Protein AF-A0A1A8KCK5-F1 (afdb_monomer)

Secondary structure (DSSP, 8-state):
-PPPPGGGGT--HHHHHHHHHTT--S--HHHHHHHHHHHTT--EEEE--TTSSHHHHHHHHHHHHHHHHHHH-------EEEE-SSHHHHHHHHHHHHHHTTTTTTT--EEE--SSS-HHHHHHHHHT--SEEEE-HHHHHHHHHTTS---TTT--EEEESSHHHHHHTTTHHHHHHHHTTS-SS-EEEEEES---HHHHHHHHHH-SS-EEEE----SSPPTTT---------TTHHHHHHHHHHHTTSS-SSEEEEES-HHHHHHHHHHHHHTT---EEE-SSS-HHHHHHHHHHHHHTS-SEEEEE----STTSSS----------

pLDDT: mean 85.7, std 15.83, range [27.5, 98.19]

Solvent-accessible surface area (backbone atoms only — not comparable to full-atom values): 18930 Å² total; per-residue (Å²): 129,86,80,67,43,67,84,77,63,75,63,53,70,43,45,53,51,25,39,52,75,72,65,54,87,62,58,41,76,53,27,50,61,40,28,57,48,40,68,74,62,47,16,38,36,37,33,43,57,87,91,50,47,66,67,58,26,53,44,52,39,53,52,50,51,52,58,58,49,54,77,78,45,87,77,78,43,33,30,31,41,37,34,26,68,40,42,69,55,20,52,52,52,48,52,52,49,50,50,46,25,62,65,40,49,93,81,50,37,78,42,66,54,29,57,93,66,55,71,78,75,50,36,66,62,42,71,68,29,32,32,30,41,26,16,23,46,64,49,49,37,51,33,43,77,69,66,52,43,78,34,50,89,52,33,47,36,40,36,34,42,48,43,52,54,30,53,70,64,62,39,57,67,36,45,60,59,41,55,77,48,46,42,96,67,62,38,29,36,41,32,17,68,63,85,49,75,64,44,51,52,48,44,70,74,63,41,71,86,48,50,73,44,76,57,81,62,69,95,57,74,56,73,91,77,47,89,85,86,84,81,91,74,58,84,79,49,48,63,58,50,53,50,47,38,50,74,72,56,75,54,75,72,83,40,80,44,81,34,97,41,70,72,55,36,55,50,51,37,56,55,36,46,77,73,73,42,68,56,44,77,48,56,84,87,51,55,53,70,58,50,55,48,52,52,50,36,39,74,72,61,78,26,47,32,40,32,33,39,77,77,78,69,85,80,80,81,83,85,88,84,89,81,93,75,86,89,86,132

Structure (mmCIF, N/CA/C/O backbone):
data_AF-A0A1A8KCK5-F1
#
_entry.id   AF-A0A1A8KCK5-F1
#
loop_
_atom_site.group_PDB
_atom_site.id
_atom_site.type_symbol
_atom_site.label_atom_id
_atom_site.label_alt_id
_atom_site.label_comp_id
_atom_site.label_asym_id
_atom_site.label_entity_id
_atom_site.label_seq_id
_atom_site.pdbx_PDB_ins_code
_atom_site.Cartn_x
_atom_site.Cartn_y
_atom_site.Cartn_z
_atom_site.occupancy
_atom_site.B_iso_or_equiv
_atom_site.auth_seq_id
_atom_site.auth_comp_id
_atom_site.auth_asym_id
_atom_site.auth_atom_id
_atom_site.pdbx_PDB_model_num
ATOM 1 N N . ALA A 1 1 ? -18.296 16.329 -18.697 1.00 50.62 1 ALA A N 1
ATOM 2 C CA . ALA A 1 1 ? -17.064 15.807 -19.312 1.00 50.62 1 ALA A CA 1
ATOM 3 C C . ALA A 1 1 ? -17.243 14.306 -19.427 1.00 50.62 1 ALA A C 1
ATOM 5 O O . ALA A 1 1 ? -17.677 13.715 -18.443 1.00 50.62 1 ALA A O 1
ATOM 6 N N . GLU A 1 2 ? -17.042 13.737 -20.612 1.00 61.03 2 GLU A N 1
ATOM 7 C CA . GLU A 1 2 ? -17.111 12.285 -20.807 1.00 61.03 2 GLU A CA 1
ATOM 8 C C . GLU A 1 2 ? -16.055 11.593 -19.935 1.00 61.03 2 GLU A C 1
ATOM 10 O O . GLU A 1 2 ? -14.966 12.126 -19.718 1.00 61.03 2 GLU A O 1
ATOM 15 N N . MET A 1 3 ? -16.438 10.460 -19.352 1.00 75.25 3 MET A N 1
ATOM 16 C CA . MET A 1 3 ? -15.594 9.670 -18.461 1.00 75.25 3 MET A CA 1
ATOM 17 C C . MET A 1 3 ? -14.566 8.912 -19.299 1.00 75.25 3 MET A C 1
ATOM 19 O O . MET A 1 3 ? -14.957 8.059 -20.096 1.00 75.25 3 MET A O 1
ATOM 23 N N . LEU A 1 4 ? -13.281 9.209 -19.085 1.00 87.38 4 LEU A N 1
ATOM 24 C CA . LEU A 1 4 ? -12.177 8.578 -19.810 1.00 87.38 4 LEU A CA 1
ATOM 25 C C . LEU A 1 4 ? -12.135 7.074 -19.509 1.00 87.38 4 LEU A C 1
ATOM 27 O O . LEU A 1 4 ? -12.042 6.679 -18.348 1.00 87.38 4 LEU A O 1
ATOM 31 N N . GLN A 1 5 ? -12.192 6.239 -20.539 1.00 92.00 5 GLN A N 1
ATOM 32 C CA . GLN A 1 5 ? -12.158 4.782 -20.424 1.00 92.00 5 GLN A CA 1
ATOM 33 C C . GLN A 1 5 ? -10.726 4.241 -20.462 1.00 92.00 5 GLN A C 1
ATOM 35 O O . GLN A 1 5 ? -9.824 4.866 -21.011 1.00 92.00 5 GLN A O 1
ATOM 40 N N . PHE A 1 6 ? -10.506 3.032 -19.931 1.00 92.38 6 PHE A N 1
ATOM 41 C CA . PHE A 1 6 ? -9.172 2.411 -19.902 1.00 92.38 6 PHE A CA 1
ATOM 42 C C . PHE A 1 6 ? -8.501 2.319 -21.282 1.00 92.38 6 PHE A C 1
ATOM 44 O O . PHE A 1 6 ? -7.304 2.567 -21.397 1.00 92.38 6 PHE A O 1
ATOM 51 N N . HIS A 1 7 ? -9.262 1.997 -22.333 1.00 91.06 7 HIS A N 1
ATOM 52 C CA . HIS A 1 7 ? -8.733 1.873 -23.696 1.00 91.06 7 HIS A CA 1
ATOM 53 C C . HIS A 1 7 ? -8.300 3.220 -24.301 1.00 91.06 7 HIS A C 1
ATOM 55 O O . HIS A 1 7 ? -7.479 3.248 -25.212 1.00 91.06 7 HIS A O 1
ATOM 61 N N . GLU A 1 8 ? -8.800 4.337 -23.772 1.00 91.38 8 GLU A N 1
ATOM 62 C CA . GLU A 1 8 ? -8.444 5.692 -24.207 1.00 91.38 8 GLU A CA 1
ATOM 63 C C . GLU A 1 8 ? -7.172 6.205 -23.509 1.00 91.38 8 GLU A C 1
ATOM 65 O O . GLU A 1 8 ? -6.611 7.221 -23.908 1.00 91.38 8 GLU A O 1
ATOM 70 N N . MET A 1 9 ? -6.684 5.497 -22.481 1.00 92.94 9 MET A N 1
ATOM 71 C CA . MET A 1 9 ? -5.505 5.883 -21.693 1.00 92.94 9 MET A CA 1
ATOM 72 C C . MET A 1 9 ? -4.168 5.449 -22.324 1.00 92.94 9 MET A C 1
ATOM 74 O O . MET A 1 9 ? -3.117 5.705 -21.742 1.00 92.94 9 MET A O 1
ATOM 78 N N . GLY A 1 10 ? -4.182 4.776 -23.483 1.00 91.75 10 GLY A N 1
ATOM 79 C CA . GLY A 1 10 ? -2.959 4.326 -24.166 1.00 91.75 10 GLY A CA 1
ATOM 80 C C . GLY A 1 10 ? -2.202 3.208 -23.434 1.00 91.75 10 GLY A C 1
ATOM 81 O O . GLY A 1 10 ? -0.971 3.169 -23.460 1.00 91.75 10 GLY A O 1
ATOM 82 N N . LEU A 1 11 ? -2.928 2.327 -22.741 1.00 94.88 11 LEU A N 1
ATOM 83 C CA . LEU A 1 11 ? -2.362 1.179 -22.027 1.00 94.88 11 LEU A CA 1
ATOM 84 C C . LEU A 1 11 ? -1.978 0.046 -22.992 1.00 94.88 11 LEU A C 1
ATOM 86 O O . LEU A 1 11 ? -2.576 -0.101 -24.053 1.00 94.88 11 LEU A O 1
ATOM 90 N N . ASP A 1 12 ? -1.005 -0.779 -22.601 1.00 95.44 12 ASP A N 1
ATOM 91 C CA . ASP A 1 12 ? -0.633 -2.003 -23.322 1.00 95.44 12 ASP A CA 1
ATOM 92 C C . ASP A 1 12 ? -1.831 -2.969 -23.423 1.00 95.44 12 ASP A C 1
ATOM 94 O O . ASP A 1 12 ? -2.557 -3.183 -22.447 1.00 95.44 12 ASP A O 1
ATOM 98 N N . ASP A 1 13 ? -2.019 -3.599 -24.586 1.00 95.19 13 ASP A N 1
ATOM 99 C CA . ASP A 1 13 ? -3.145 -4.507 -24.848 1.00 95.19 13 ASP A CA 1
ATOM 100 C C . ASP A 1 13 ? -3.241 -5.653 -23.828 1.00 95.19 13 ASP A C 1
ATOM 102 O O . ASP A 1 13 ? -4.335 -6.107 -23.482 1.00 95.19 13 ASP A O 1
ATOM 106 N N . ARG A 1 14 ? -2.101 -6.117 -23.297 1.00 95.56 14 ARG A N 1
ATOM 107 C CA . ARG A 1 14 ? -2.059 -7.169 -22.267 1.00 95.56 14 ARG A CA 1
ATOM 108 C C . ARG A 1 14 ? -2.647 -6.681 -20.946 1.00 95.56 14 ARG A C 1
ATOM 110 O O . ARG A 1 14 ? -3.347 -7.444 -20.281 1.00 95.56 14 ARG A O 1
ATOM 117 N N . LEU A 1 15 ? -2.402 -5.419 -20.586 1.00 95.00 15 LEU A N 1
ATOM 118 C CA . LEU A 1 15 ? -3.015 -4.786 -19.418 1.00 95.00 15 LEU A CA 1
ATOM 119 C C . LEU A 1 15 ? -4.515 -4.584 -19.630 1.00 95.00 15 LEU A C 1
ATOM 121 O O . LEU A 1 15 ? -5.296 -4.923 -18.744 1.00 95.00 15 LEU A O 1
ATOM 125 N N . LEU A 1 16 ? -4.932 -4.098 -20.804 1.00 95.31 16 LEU A N 1
ATOM 126 C CA . LEU A 1 16 ? -6.354 -3.926 -21.127 1.00 95.31 16 LEU A CA 1
ATOM 127 C C . LEU A 1 16 ? -7.120 -5.251 -21.047 1.00 95.31 16 LEU A C 1
ATOM 129 O O . LEU A 1 16 ? -8.224 -5.299 -20.503 1.00 95.31 16 LEU A O 1
ATOM 133 N N . LYS A 1 17 ? -6.510 -6.344 -21.514 1.00 95.62 17 LYS A N 1
ATOM 134 C CA . LYS A 1 17 ? -7.091 -7.684 -21.405 1.00 95.62 17 LYS A CA 1
ATOM 135 C C . LYS A 1 17 ? -7.221 -8.149 -19.952 1.00 95.62 17 LYS A C 1
ATOM 137 O O . LYS A 1 17 ? -8.260 -8.688 -19.584 1.00 95.62 17 LYS A O 1
ATOM 142 N N . ALA A 1 18 ? -6.215 -7.895 -19.112 1.00 96.06 18 ALA A N 1
ATOM 143 C CA . ALA A 1 18 ? -6.290 -8.208 -17.684 1.00 96.06 18 ALA A CA 1
ATOM 144 C C . ALA A 1 18 ? -7.400 -7.410 -16.975 1.00 96.06 18 ALA A C 1
ATOM 146 O O . ALA A 1 18 ? -8.150 -7.963 -16.175 1.00 96.06 18 ALA A O 1
ATOM 147 N N . VAL A 1 19 ? -7.533 -6.120 -17.295 1.00 94.81 19 VAL A N 1
ATOM 148 C CA . VAL A 1 19 ? -8.596 -5.242 -16.777 1.00 94.81 19 VAL A CA 1
ATOM 149 C C . VAL A 1 19 ? -9.986 -5.755 -17.180 1.00 94.81 19 VAL A C 1
ATOM 151 O O . VAL A 1 19 ? -10.895 -5.780 -16.348 1.00 94.81 19 VAL A O 1
ATOM 154 N N . ALA A 1 20 ? -10.145 -6.217 -18.424 1.00 93.62 20 ALA A N 1
ATOM 155 C CA . ALA A 1 20 ? -11.396 -6.797 -18.909 1.00 93.62 20 ALA A CA 1
ATOM 156 C C . ALA A 1 20 ? -11.768 -8.098 -18.173 1.00 93.62 20 ALA A C 1
ATOM 158 O O . ALA A 1 20 ? -12.914 -8.248 -17.750 1.00 93.62 20 ALA A O 1
ATOM 159 N N . ASP A 1 21 ? -10.807 -8.999 -17.946 1.00 94.31 21 ASP A N 1
ATOM 160 C CA . ASP A 1 21 ? -11.027 -10.256 -17.210 1.00 94.31 21 ASP A CA 1
ATOM 161 C C . ASP A 1 21 ? -11.368 -10.034 -15.731 1.00 94.31 21 ASP A C 1
ATOM 163 O O . ASP A 1 21 ? -12.102 -10.819 -15.128 1.00 94.31 21 ASP A O 1
ATOM 167 N N . LEU A 1 22 ? -10.870 -8.942 -15.145 1.00 92.19 22 LEU A N 1
ATOM 168 C CA . LEU A 1 22 ? -11.244 -8.501 -13.800 1.00 92.19 22 LEU A CA 1
ATOM 169 C C . LEU A 1 22 ? -12.656 -7.895 -13.735 1.00 92.19 22 LEU A C 1
ATOM 171 O O . LEU A 1 22 ? -13.128 -7.559 -12.647 1.00 92.19 22 LEU A O 1
ATOM 175 N N . GLY A 1 23 ? -13.341 -7.766 -14.875 1.00 91.50 23 GLY A N 1
ATOM 176 C CA . GLY A 1 23 ? -14.696 -7.228 -14.970 1.00 91.50 23 GLY A CA 1
ATOM 177 C C . GLY A 1 23 ? -14.766 -5.715 -14.771 1.00 91.50 23 GLY A C 1
ATOM 178 O O . GLY A 1 23 ? -15.828 -5.188 -14.440 1.00 91.50 23 GLY A O 1
ATOM 179 N N . TRP A 1 24 ? -13.654 -4.995 -14.937 1.00 91.31 24 TRP A N 1
ATOM 180 C CA . TRP A 1 24 ? -13.605 -3.545 -14.746 1.00 91.31 24 TRP A CA 1
ATOM 181 C C . TRP A 1 24 ? -14.033 -2.823 -16.021 1.00 91.31 24 TRP A C 1
ATOM 183 O O . TRP A 1 24 ? -13.214 -2.336 -16.797 1.00 91.31 24 TRP A O 1
ATOM 193 N N . SER A 1 25 ? -15.347 -2.755 -16.236 1.00 84.31 25 SER A N 1
ATOM 194 C CA . SER A 1 25 ? -15.928 -2.105 -17.415 1.00 84.31 25 SER A CA 1
ATOM 195 C C . SER A 1 25 ? -15.653 -0.602 -17.477 1.00 84.31 25 SER A C 1
ATOM 197 O O . SER A 1 25 ? -15.576 -0.051 -18.568 1.00 84.31 25 SER A O 1
ATOM 199 N N . GLN A 1 26 ? -15.538 0.059 -16.321 1.00 88.50 26 GLN A N 1
ATOM 200 C CA . GLN A 1 26 ? -15.267 1.492 -16.206 1.00 88.50 26 GLN A CA 1
ATOM 201 C C . GLN A 1 26 ? -14.241 1.749 -15.096 1.00 88.50 26 GLN A C 1
ATOM 203 O O . GLN A 1 26 ? -14.309 1.092 -14.050 1.00 88.50 26 GLN A O 1
ATOM 208 N N . PRO A 1 27 ? -13.308 2.699 -15.288 1.00 92.62 27 PRO A N 1
ATOM 209 C CA . PRO A 1 27 ? -12.379 3.080 -14.239 1.00 92.62 27 PRO A CA 1
ATOM 210 C C . PRO A 1 27 ? -13.114 3.770 -13.090 1.00 92.62 27 PRO A C 1
ATOM 212 O O . PRO A 1 27 ? -14.060 4.532 -13.286 1.00 92.62 27 PRO A O 1
ATOM 215 N N . THR A 1 28 ? -12.645 3.545 -11.865 1.00 90.94 28 THR A N 1
ATOM 216 C CA . THR A 1 28 ? -13.099 4.343 -10.724 1.00 90.94 28 THR A CA 1
ATOM 217 C C . THR A 1 28 ? -12.599 5.782 -10.852 1.00 90.94 28 THR A C 1
ATOM 219 O O . THR A 1 28 ? -11.610 6.052 -11.532 1.00 90.94 28 THR A O 1
ATOM 222 N N . LEU A 1 29 ? -13.219 6.721 -10.132 1.00 90.06 29 LEU A N 1
ATOM 223 C CA . LEU A 1 29 ? -12.832 8.137 -10.180 1.00 90.06 29 LEU A CA 1
ATOM 224 C C . LEU A 1 29 ? -11.333 8.364 -9.892 1.00 90.06 29 LEU A C 1
ATOM 226 O O . LEU A 1 29 ? -10.713 9.241 -10.490 1.00 90.06 29 LEU A O 1
ATOM 230 N N . ILE A 1 30 ? -10.731 7.574 -8.990 1.00 91.38 30 ILE A N 1
ATOM 231 C CA . ILE A 1 30 ? -9.287 7.668 -8.721 1.00 91.38 30 ILE A CA 1
ATOM 232 C C . ILE A 1 30 ? -8.447 7.124 -9.865 1.00 91.38 30 ILE A C 1
ATOM 234 O O . ILE A 1 30 ? -7.433 7.726 -10.193 1.00 91.38 30 ILE A O 1
ATOM 238 N N . GLN A 1 31 ? -8.876 6.040 -10.502 1.00 94.31 31 GLN A N 1
ATOM 239 C CA . GLN A 1 31 ? -8.180 5.464 -11.647 1.00 94.31 31 GLN A CA 1
ATOM 240 C C . GLN A 1 31 ? -8.242 6.416 -12.847 1.00 94.31 31 GLN A C 1
ATOM 242 O O . GLN A 1 31 ? -7.205 6.742 -13.415 1.00 94.31 31 GLN A O 1
ATOM 247 N N . GLU A 1 32 ? -9.426 6.950 -13.156 1.00 93.44 32 GLU A N 1
ATOM 248 C CA . GLU A 1 32 ? -9.656 7.896 -14.254 1.00 93.44 32 GLU A CA 1
ATOM 249 C C . GLU A 1 32 ? -8.767 9.143 -14.141 1.00 93.44 32 GLU A C 1
ATOM 251 O O . GLU A 1 32 ? -8.207 9.607 -15.131 1.00 93.44 32 GLU A O 1
ATOM 256 N N . LYS A 1 33 ? -8.618 9.695 -12.928 1.00 92.62 33 LYS A N 1
ATOM 257 C CA . LYS A 1 33 ? -7.823 10.911 -12.709 1.00 92.62 33 LYS A CA 1
ATOM 258 C C . LYS A 1 33 ? -6.335 10.630 -12.533 1.00 92.62 33 LYS A C 1
ATOM 260 O O . LYS A 1 33 ? -5.526 11.404 -13.034 1.00 92.62 33 LYS A O 1
ATOM 265 N N . ALA A 1 34 ? -5.961 9.574 -11.810 1.00 94.81 34 ALA A N 1
ATOM 266 C CA . ALA A 1 34 ? -4.563 9.318 -11.471 1.00 94.81 34 ALA A CA 1
ATOM 267 C C . ALA A 1 34 ? -3.783 8.664 -12.610 1.00 94.81 34 ALA A C 1
ATOM 269 O O . ALA A 1 34 ? -2.641 9.056 -12.832 1.00 94.81 34 ALA A O 1
ATOM 270 N N . ILE A 1 35 ? -4.375 7.708 -13.338 1.00 96.69 35 ILE A N 1
ATOM 271 C CA . ILE A 1 35 ? -3.640 6.912 -14.332 1.00 96.69 35 ILE A CA 1
ATOM 272 C C . ILE A 1 35 ? -3.053 7.799 -15.441 1.00 96.69 35 ILE A C 1
ATOM 274 O O . ILE A 1 35 ? -1.843 7.725 -15.639 1.00 96.69 35 ILE A O 1
ATOM 278 N N . PRO A 1 36 ? -3.809 8.690 -16.114 1.00 95.88 36 PRO A N 1
ATOM 279 C CA . PRO A 1 36 ? -3.237 9.516 -17.181 1.00 95.88 36 PRO A CA 1
ATOM 280 C C . PRO A 1 36 ? -2.097 10.417 -16.687 1.00 95.88 36 PRO A C 1
ATOM 282 O O . PRO A 1 36 ? -1.034 10.472 -17.298 1.00 95.88 36 PRO A O 1
ATOM 285 N N . LEU A 1 37 ? -2.273 11.056 -15.526 1.00 96.00 37 LEU A N 1
ATOM 286 C CA . LEU A 1 37 ? -1.250 11.916 -14.921 1.00 96.00 37 LEU A CA 1
ATOM 287 C C . LEU A 1 37 ? 0.010 11.135 -14.527 1.00 96.00 37 LEU A C 1
ATOM 289 O O . LEU A 1 37 ? 1.124 11.637 -14.658 1.00 96.00 37 LEU A O 1
ATOM 293 N N . ALA A 1 38 ? -0.168 9.906 -14.049 1.00 96.69 38 ALA A N 1
ATOM 294 C CA . ALA A 1 38 ? 0.925 9.014 -13.712 1.00 96.69 38 ALA A CA 1
ATOM 295 C C . ALA A 1 38 ? 1.705 8.571 -14.957 1.00 96.69 38 ALA A C 1
ATOM 297 O O . ALA A 1 38 ? 2.932 8.525 -14.920 1.00 96.69 38 ALA A O 1
ATOM 298 N N . LEU A 1 39 ? 1.019 8.293 -16.069 1.00 95.81 39 LEU A N 1
ATOM 299 C CA . LEU A 1 39 ? 1.655 7.934 -17.342 1.00 95.81 39 LEU A CA 1
ATOM 300 C C . LEU A 1 39 ? 2.454 9.096 -17.954 1.00 95.81 39 LEU A C 1
ATOM 302 O O . LEU A 1 39 ? 3.453 8.858 -18.629 1.00 95.81 39 LEU A O 1
ATOM 306 N N . GLU A 1 40 ? 2.079 10.344 -17.661 1.00 95.31 40 GLU A N 1
ATOM 307 C CA . GLU A 1 40 ? 2.867 11.544 -17.986 1.00 95.31 40 GLU A CA 1
ATOM 308 C C . GLU A 1 40 ? 4.137 11.697 -17.121 1.00 95.31 40 GLU A C 1
ATOM 310 O O . GLU A 1 40 ? 4.919 12.624 -17.335 1.00 95.31 40 GLU A O 1
ATOM 315 N N . GLY A 1 41 ? 4.358 10.813 -16.141 1.00 94.88 41 GLY A N 1
ATOM 316 C CA . GLY A 1 41 ? 5.523 10.832 -15.254 1.00 94.88 41 GLY A CA 1
ATOM 317 C C . GLY A 1 41 ? 5.412 11.807 -14.080 1.00 94.88 41 GLY A C 1
ATOM 318 O O . GLY A 1 41 ? 6.427 12.140 -13.474 1.00 94.88 41 GLY A O 1
ATOM 319 N N . LYS A 1 42 ? 4.206 12.294 -13.756 1.00 96.50 42 LYS A N 1
ATOM 320 C CA . LYS A 1 42 ? 3.990 13.194 -12.612 1.00 96.50 42 LYS A CA 1
ATOM 321 C C . LYS A 1 42 ? 3.924 12.416 -11.303 1.00 96.50 42 LYS A C 1
ATOM 323 O O . LYS A 1 42 ? 3.303 11.355 -11.240 1.00 96.50 42 LYS A O 1
ATOM 328 N N . ASP A 1 43 ? 4.477 12.995 -10.245 1.00 97.50 43 ASP A N 1
ATOM 329 C CA . ASP A 1 43 ? 4.271 12.508 -8.883 1.00 97.50 43 ASP A CA 1
ATOM 330 C C . ASP A 1 43 ? 2.815 12.711 -8.457 1.00 97.50 43 ASP A C 1
ATOM 332 O O . ASP A 1 43 ? 2.200 13.739 -8.763 1.00 97.50 43 ASP A O 1
ATOM 336 N N . ILE A 1 44 ? 2.255 11.743 -7.732 1.00 96.62 44 ILE A N 1
ATOM 337 C CA . ILE A 1 44 ? 0.835 11.740 -7.367 1.00 96.62 44 ILE A CA 1
ATOM 338 C C . ILE A 1 44 ? 0.677 11.682 -5.854 1.00 96.62 44 ILE A C 1
ATOM 340 O O . ILE A 1 44 ? 1.158 10.765 -5.198 1.00 96.62 44 ILE A O 1
ATOM 344 N N . LEU A 1 45 ? -0.086 12.627 -5.309 1.00 95.31 45 LEU A N 1
ATOM 345 C CA . LEU A 1 45 ? -0.606 12.579 -3.948 1.00 95.31 45 LEU A CA 1
ATOM 346 C C . LEU A 1 45 ? -2.117 12.387 -4.013 1.00 95.31 45 LEU A C 1
ATOM 348 O O . LEU A 1 45 ? -2.857 13.338 -4.276 1.00 95.31 45 LEU A O 1
ATOM 352 N N . ALA A 1 46 ? -2.590 11.169 -3.776 1.00 92.88 46 ALA A N 1
ATOM 353 C CA . ALA A 1 46 ? -4.006 10.855 -3.858 1.00 92.88 46 ALA A CA 1
ATOM 354 C C . ALA A 1 46 ? -4.618 10.636 -2.478 1.00 92.88 46 ALA A C 1
ATOM 356 O O . ALA A 1 46 ? -4.229 9.730 -1.738 1.00 92.88 46 ALA A O 1
ATOM 357 N N . ARG A 1 47 ? -5.657 11.420 -2.182 1.00 89.56 47 ARG A N 1
ATOM 358 C CA . ARG A 1 47 ? -6.552 11.158 -1.061 1.00 89.56 47 ARG A CA 1
ATOM 359 C C . ARG A 1 47 ? -7.815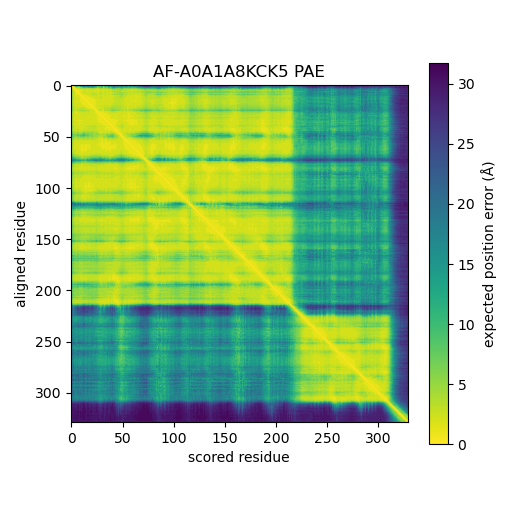 10.471 -1.542 1.00 89.56 47 ARG A C 1
ATOM 361 O O . ARG A 1 47 ? -8.634 11.096 -2.220 1.00 89.56 47 ARG A O 1
ATOM 368 N N . ALA A 1 48 ? -7.985 9.215 -1.143 1.00 84.50 48 ALA A N 1
ATOM 369 C CA . ALA A 1 48 ? -9.188 8.446 -1.423 1.00 84.50 48 ALA A CA 1
ATOM 370 C C . ALA A 1 48 ? -9.444 7.378 -0.345 1.00 84.50 48 ALA A C 1
ATOM 372 O O . ALA A 1 48 ? -8.522 6.825 0.258 1.00 84.50 48 ALA A O 1
ATOM 373 N N . ARG A 1 49 ? -10.720 7.059 -0.108 1.00 79.12 49 ARG A N 1
ATOM 374 C CA . ARG A 1 49 ? -11.114 6.030 0.868 1.00 79.12 49 ARG A CA 1
ATOM 375 C C . ARG A 1 49 ? -10.641 4.636 0.447 1.00 79.12 49 ARG A C 1
ATOM 377 O O . ARG A 1 49 ? -10.469 4.367 -0.746 1.00 79.12 49 ARG A O 1
ATOM 384 N N . THR A 1 50 ? -10.459 3.732 1.401 1.00 76.75 50 THR A N 1
ATOM 385 C CA . THR A 1 50 ? -10.225 2.308 1.113 1.00 76.75 50 THR A CA 1
ATOM 386 C C . THR A 1 50 ? -11.372 1.750 0.261 1.00 76.75 50 THR A C 1
ATOM 388 O O . THR A 1 50 ? -12.513 2.203 0.358 1.00 76.75 50 THR A O 1
ATOM 391 N N . GLY A 1 51 ? -11.062 0.833 -0.657 1.00 75.38 51 GLY A N 1
ATOM 392 C CA . GLY A 1 51 ? -12.042 0.296 -1.610 1.00 75.38 51 GLY A CA 1
ATOM 393 C C . GLY A 1 51 ? -12.377 1.209 -2.799 1.00 75.38 51 GLY A C 1
ATOM 394 O O . GLY A 1 51 ? -13.150 0.815 -3.660 1.00 75.38 51 GLY A O 1
ATOM 395 N N . SER A 1 52 ? -11.775 2.400 -2.913 1.00 81.50 52 SER A N 1
ATOM 396 C CA . SER A 1 52 ? -11.956 3.279 -4.087 1.00 81.50 52 SER A CA 1
ATOM 397 C C . SER A 1 52 ? -11.181 2.840 -5.339 1.00 81.50 52 SER A C 1
ATOM 399 O O . SER A 1 52 ? -11.319 3.461 -6.390 1.00 81.50 52 SER A O 1
ATOM 401 N N . GLY A 1 53 ? -10.363 1.787 -5.252 1.00 87.62 53 GLY A N 1
ATOM 402 C CA . GLY A 1 53 ? -9.523 1.319 -6.360 1.00 87.62 53 GLY A CA 1
ATOM 403 C C . GLY A 1 53 ? -8.120 1.941 -6.413 1.00 87.62 53 GLY A C 1
ATOM 404 O O . GLY A 1 53 ? -7.495 1.896 -7.472 1.00 87.62 53 GLY A O 1
ATOM 405 N N . LYS A 1 54 ? -7.616 2.488 -5.290 1.00 91.88 54 LYS A N 1
ATOM 406 C CA . LYS A 1 54 ? -6.265 3.085 -5.150 1.00 91.88 54 LYS A CA 1
ATOM 407 C C . LYS A 1 54 ? -5.154 2.175 -5.669 1.00 91.88 54 LYS A C 1
ATOM 409 O O . LYS A 1 54 ? -4.305 2.635 -6.420 1.00 91.88 54 LYS A O 1
ATOM 414 N N . THR A 1 55 ? -5.205 0.890 -5.315 1.00 94.56 55 THR A N 1
ATOM 415 C CA . THR A 1 55 ? -4.185 -0.092 -5.701 1.00 94.56 55 THR A CA 1
ATOM 416 C C . THR A 1 55 ? -4.020 -0.172 -7.212 1.00 94.56 55 THR A C 1
ATOM 418 O O . THR A 1 55 ? -2.916 -0.032 -7.718 1.00 94.56 55 THR A O 1
ATOM 421 N N . ALA A 1 56 ? -5.119 -0.311 -7.955 1.00 95.12 56 ALA A N 1
ATOM 422 C CA . ALA A 1 56 ? -5.070 -0.338 -9.414 1.00 95.12 56 ALA A CA 1
ATOM 423 C C . ALA A 1 56 ? -4.631 1.008 -10.018 1.00 95.12 56 ALA A C 1
ATOM 425 O O . ALA A 1 56 ? -3.954 1.024 -11.043 1.00 95.12 56 ALA A O 1
ATOM 426 N N . ALA A 1 57 ? -4.968 2.127 -9.365 1.00 95.62 57 ALA A N 1
ATOM 427 C CA . ALA A 1 57 ? -4.628 3.466 -9.839 1.00 95.62 57 ALA A CA 1
ATOM 428 C C . ALA A 1 57 ? -3.111 3.726 -9.898 1.00 95.62 57 ALA A C 1
ATOM 430 O O . ALA A 1 57 ? -2.679 4.458 -10.783 1.00 95.62 57 ALA A O 1
ATOM 431 N N . TYR A 1 58 ? -2.306 3.113 -9.016 1.00 96.81 58 TYR A N 1
ATOM 432 C CA . TYR A 1 58 ? -0.840 3.120 -9.144 1.00 96.81 58 TYR A CA 1
ATOM 433 C C . TYR A 1 58 ? -0.283 1.853 -9.806 1.00 96.81 58 TYR A C 1
ATOM 435 O O . TYR A 1 58 ? 0.744 1.916 -10.474 1.00 96.81 58 TYR A O 1
ATOM 443 N N . ALA A 1 59 ? -0.934 0.694 -9.659 1.00 97.50 59 ALA A N 1
ATOM 444 C CA . ALA A 1 59 ? -0.425 -0.559 -10.215 1.00 97.50 59 ALA A CA 1
ATOM 445 C C . ALA A 1 59 ? -0.391 -0.543 -11.746 1.00 97.50 59 ALA A C 1
ATOM 447 O O . ALA A 1 59 ? 0.598 -0.966 -12.339 1.00 97.50 59 ALA A O 1
ATOM 448 N N . ILE A 1 60 ? -1.439 -0.016 -12.385 1.00 97.50 60 ILE A N 1
ATOM 449 C CA . ILE A 1 60 ? -1.521 0.097 -13.846 1.00 97.50 60 ILE A CA 1
ATOM 450 C C . ILE A 1 60 ? -0.359 0.930 -14.415 1.00 97.50 60 ILE A C 1
ATOM 452 O O . ILE A 1 60 ? 0.371 0.394 -15.252 1.00 97.50 60 ILE A O 1
ATOM 456 N N . PRO A 1 61 ? -0.116 2.185 -13.977 1.00 97.69 61 PRO A N 1
ATOM 457 C CA . PRO A 1 61 ? 1.004 2.965 -14.497 1.00 97.69 61 PRO A CA 1
ATOM 458 C C . PRO A 1 61 ? 2.367 2.351 -14.148 1.00 97.69 61 PRO A C 1
ATOM 460 O O . PRO A 1 61 ? 3.261 2.382 -14.992 1.00 97.69 61 PRO A O 1
ATOM 463 N N . VAL A 1 62 ? 2.517 1.712 -12.978 1.00 97.69 62 VAL A N 1
ATOM 464 C CA . VAL A 1 62 ? 3.746 0.978 -12.625 1.00 97.69 62 VAL A CA 1
ATOM 465 C C . VAL A 1 62 ? 4.032 -0.149 -13.618 1.00 97.69 62 VAL A C 1
ATOM 467 O O . VAL A 1 62 ? 5.129 -0.235 -14.170 1.00 97.69 62 VAL A O 1
ATOM 470 N N . ILE A 1 63 ? 3.046 -1.002 -13.896 1.00 97.38 63 ILE A N 1
ATOM 471 C CA . ILE A 1 63 ? 3.213 -2.117 -14.833 1.00 97.38 63 ILE A CA 1
ATOM 472 C C . ILE A 1 63 ? 3.461 -1.588 -16.251 1.00 97.38 63 ILE A C 1
ATOM 474 O O . ILE A 1 63 ? 4.385 -2.052 -16.918 1.00 97.38 63 ILE A O 1
ATOM 478 N N . GLN A 1 64 ? 2.694 -0.586 -16.694 1.00 96.62 64 GLN A N 1
ATOM 479 C CA . GLN A 1 64 ? 2.851 0.040 -18.011 1.00 96.62 64 GLN A CA 1
ATOM 480 C C . GLN A 1 64 ? 4.274 0.577 -18.212 1.00 96.62 64 GLN A C 1
ATOM 482 O O . GLN A 1 64 ? 4.895 0.337 -19.249 1.00 96.62 64 GLN A O 1
ATOM 487 N N . ARG A 1 65 ? 4.818 1.273 -17.209 1.00 95.38 65 ARG A N 1
ATOM 488 C CA . ARG A 1 65 ? 6.165 1.843 -17.267 1.00 95.38 65 ARG A CA 1
ATOM 489 C C . ARG A 1 65 ? 7.246 0.764 -17.323 1.00 95.38 65 ARG A C 1
ATOM 491 O O . ARG A 1 65 ? 8.179 0.897 -18.111 1.00 95.38 65 ARG A O 1
ATOM 498 N N . ILE A 1 66 ? 7.101 -0.322 -16.560 1.00 95.25 66 ILE A N 1
ATOM 499 C CA . ILE A 1 66 ? 8.027 -1.466 -16.614 1.00 95.25 66 ILE A CA 1
ATOM 500 C C . ILE A 1 66 ? 8.003 -2.112 -18.004 1.00 95.25 66 ILE A C 1
ATOM 502 O O . ILE A 1 66 ? 9.065 -2.351 -18.580 1.00 95.25 66 ILE A O 1
ATOM 506 N N . LEU A 1 67 ? 6.813 -2.354 -18.567 1.00 94.62 67 LEU A N 1
ATOM 507 C CA . LEU A 1 67 ? 6.667 -2.925 -19.909 1.00 94.62 67 LEU A CA 1
ATOM 508 C C . LEU A 1 67 ? 7.331 -2.049 -20.977 1.00 94.62 67 LEU A C 1
ATOM 510 O O . LEU A 1 67 ? 8.054 -2.573 -21.823 1.00 94.62 67 LEU A O 1
ATOM 514 N N . ALA A 1 68 ? 7.142 -0.729 -20.906 1.00 93.00 68 ALA A N 1
ATOM 515 C CA . ALA A 1 68 ? 7.799 0.217 -21.805 1.00 93.00 68 ALA A CA 1
ATOM 516 C C . ALA A 1 68 ? 9.330 0.205 -21.634 1.00 93.00 68 ALA A C 1
ATOM 518 O O . ALA A 1 68 ? 10.066 0.139 -22.616 1.00 93.00 68 ALA A O 1
ATOM 519 N N . SER A 1 69 ? 9.827 0.202 -20.393 1.00 89.81 69 SER A N 1
ATOM 520 C CA . SER A 1 69 ? 11.267 0.206 -20.092 1.00 89.81 69 SER A CA 1
ATOM 521 C C . SER A 1 69 ? 11.976 -1.056 -20.612 1.00 89.81 69 SER A C 1
ATOM 523 O O . SER A 1 69 ? 13.075 -0.979 -21.171 1.00 89.81 69 SER A O 1
ATOM 525 N N . LYS A 1 70 ? 11.314 -2.220 -20.545 1.00 88.50 70 LYS A N 1
ATOM 526 C CA . LYS A 1 70 ? 11.841 -3.498 -21.061 1.00 88.50 70 LYS A CA 1
ATOM 527 C C . LYS A 1 70 ? 11.972 -3.577 -22.580 1.00 88.50 70 LYS A C 1
ATOM 529 O O . LYS A 1 70 ? 12.681 -4.451 -23.073 1.00 88.50 70 LYS A O 1
ATOM 534 N N . GLN A 1 71 ? 11.351 -2.668 -23.330 1.00 86.19 71 GLN A N 1
ATOM 535 C CA . GLN A 1 71 ? 11.589 -2.573 -24.774 1.00 86.19 71 GLN A CA 1
ATOM 536 C C . GLN A 1 71 ? 13.013 -2.080 -25.077 1.00 86.19 71 GLN A C 1
ATOM 538 O O . GLN A 1 71 ? 13.598 -2.468 -26.087 1.00 86.19 71 GLN A O 1
ATOM 543 N N . CYS A 1 72 ? 13.586 -1.265 -24.186 1.00 82.12 72 CYS A N 1
ATOM 544 C CA . CYS A 1 72 ? 14.902 -0.652 -24.359 1.00 82.12 72 CYS A CA 1
ATOM 545 C C . CYS A 1 72 ? 15.991 -1.318 -23.506 1.00 82.12 72 CYS A C 1
ATOM 547 O O . CYS A 1 72 ? 17.145 -1.394 -23.928 1.00 82.12 72 CYS A O 1
ATOM 549 N N . VAL A 1 73 ? 15.648 -1.797 -22.306 1.00 79.19 73 VAL A N 1
ATOM 550 C CA . VAL A 1 73 ? 16.615 -2.316 -21.332 1.00 79.19 73 VAL A CA 1
ATOM 551 C C . VAL A 1 73 ? 16.465 -3.824 -21.167 1.00 79.19 73 VAL A C 1
ATOM 553 O O . VAL A 1 73 ? 15.398 -4.321 -20.821 1.00 79.19 73 VAL A O 1
ATOM 556 N N . ARG A 1 74 ? 17.566 -4.558 -21.380 1.00 74.06 74 ARG A N 1
ATOM 557 C CA . ARG A 1 74 ? 17.601 -6.028 -21.265 1.00 74.06 74 ARG A CA 1
ATOM 558 C C . ARG A 1 74 ? 17.913 -6.538 -19.861 1.00 74.06 74 ARG A C 1
ATOM 560 O O . ARG A 1 74 ? 17.644 -7.701 -19.577 1.00 74.06 74 ARG A O 1
ATOM 567 N N . GLU A 1 75 ? 18.510 -5.711 -19.005 1.00 85.62 75 GLU A N 1
ATOM 568 C CA . GLU A 1 75 ? 18.847 -6.132 -17.647 1.00 85.62 75 GLU A CA 1
ATOM 569 C C . GLU A 1 75 ? 17.590 -6.211 -16.770 1.00 85.62 75 GLU A C 1
ATOM 571 O O . GLU A 1 75 ? 16.780 -5.278 -16.707 1.00 85.62 75 GLU A O 1
ATOM 576 N N . GLN A 1 76 ? 17.445 -7.358 -16.107 1.00 89.88 76 GLN A N 1
ATOM 577 C CA . GLN A 1 76 ? 16.422 -7.604 -15.103 1.00 89.88 76 GLN A CA 1
ATOM 578 C C . GLN A 1 76 ? 16.873 -6.956 -13.791 1.00 89.88 76 GLN A C 1
ATOM 580 O O . GLN A 1 76 ? 17.940 -7.297 -13.280 1.00 89.88 76 GLN A O 1
ATOM 585 N N . ASP A 1 77 ? 16.068 -6.040 -13.258 1.00 93.50 77 ASP A N 1
ATOM 586 C CA . ASP A 1 77 ? 16.335 -5.366 -11.990 1.00 93.50 77 ASP A CA 1
ATOM 587 C C . ASP A 1 77 ? 15.034 -4.868 -11.343 1.00 93.50 77 ASP A C 1
ATOM 589 O O . ASP A 1 77 ? 13.985 -4.835 -11.992 1.00 93.50 77 ASP A O 1
ATOM 593 N N . VAL A 1 78 ? 15.106 -4.476 -10.072 1.00 96.00 78 VAL A N 1
ATOM 594 C CA . VAL A 1 78 ? 13.971 -3.936 -9.319 1.00 96.00 78 VAL A CA 1
ATOM 595 C C . VAL A 1 78 ? 13.716 -2.492 -9.745 1.00 96.00 78 VAL A C 1
ATOM 597 O O . VAL A 1 78 ? 14.482 -1.590 -9.416 1.00 96.00 78 VAL A O 1
ATOM 600 N N . ARG A 1 79 ? 12.614 -2.262 -10.464 1.00 95.94 79 ARG A N 1
ATOM 601 C CA . ARG A 1 79 ? 12.249 -0.944 -11.017 1.00 95.94 79 ARG A CA 1
ATOM 602 C C . ARG A 1 79 ? 11.162 -0.237 -10.228 1.00 95.94 79 ARG A C 1
ATOM 604 O O . ARG A 1 79 ? 11.053 0.984 -10.319 1.00 95.94 79 ARG A O 1
ATOM 611 N N . ALA A 1 80 ? 10.366 -0.975 -9.460 1.00 97.75 80 ALA A N 1
ATOM 612 C CA . ALA A 1 80 ? 9.321 -0.401 -8.629 1.00 97.75 80 ALA A CA 1
ATOM 613 C C . ALA A 1 80 ? 9.345 -0.950 -7.202 1.00 97.75 80 ALA A C 1
ATOM 615 O O . ALA A 1 80 ? 9.484 -2.156 -6.978 1.00 97.75 80 ALA A O 1
ATOM 616 N N . LEU A 1 81 ? 9.143 -0.053 -6.241 1.00 98.19 81 LEU A N 1
ATOM 617 C CA . LEU A 1 81 ? 9.020 -0.372 -4.826 1.00 98.19 81 LEU A CA 1
ATOM 618 C C . LEU A 1 81 ? 7.649 0.077 -4.326 1.00 98.19 81 LEU A C 1
ATOM 620 O O . LEU A 1 81 ? 7.308 1.250 -4.451 1.00 98.19 81 LEU A O 1
ATOM 624 N N . VAL A 1 82 ? 6.885 -0.833 -3.725 1.00 98.19 82 VAL A N 1
ATOM 625 C CA . VAL A 1 82 ? 5.603 -0.524 -3.082 1.00 98.19 82 VAL A CA 1
ATOM 626 C C . VAL A 1 82 ? 5.719 -0.751 -1.582 1.00 98.19 82 VAL A C 1
ATOM 628 O O . VAL A 1 82 ? 5.895 -1.879 -1.118 1.00 98.19 82 VAL A O 1
ATOM 631 N N . LEU A 1 83 ? 5.618 0.335 -0.824 1.00 97.31 83 LEU A N 1
ATOM 632 C CA . LEU A 1 83 ? 5.630 0.332 0.628 1.00 97.31 83 LEU A CA 1
ATOM 633 C C . LEU A 1 83 ? 4.210 0.285 1.175 1.00 97.31 83 LEU A C 1
ATOM 635 O O . LEU A 1 83 ? 3.364 1.097 0.809 1.00 97.31 83 LEU A O 1
ATOM 639 N N . VAL A 1 84 ? 3.981 -0.664 2.078 1.00 94.75 84 VAL A N 1
ATOM 640 C CA . VAL A 1 84 ? 2.689 -0.908 2.728 1.00 94.75 84 VAL A CA 1
ATOM 641 C C . VAL A 1 84 ? 2.858 -1.003 4.251 1.00 94.75 84 VAL A C 1
ATOM 643 O O . VAL A 1 84 ? 3.906 -1.453 4.719 1.00 94.75 84 VAL A O 1
ATOM 646 N N . PRO A 1 85 ? 1.853 -0.624 5.060 1.00 89.50 85 PRO A N 1
ATOM 647 C CA . PRO A 1 85 ? 1.922 -0.696 6.523 1.00 89.50 85 PRO A CA 1
ATOM 648 C C . PRO A 1 85 ? 1.853 -2.104 7.107 1.00 89.50 85 PRO A C 1
ATOM 650 O O . PRO A 1 85 ? 2.3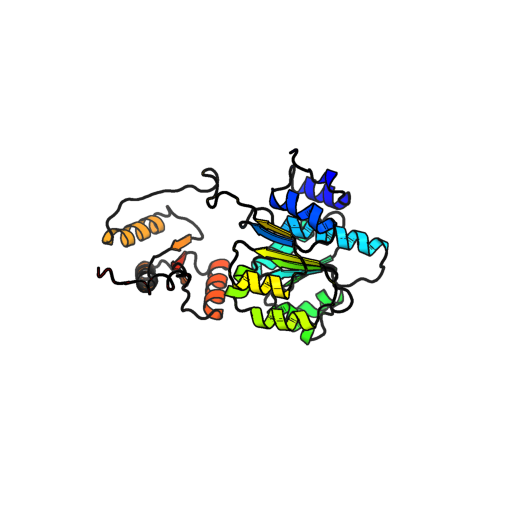84 -2.337 8.192 1.00 89.50 85 PRO A O 1
ATOM 653 N N . THR A 1 86 ? 1.204 -3.049 6.425 1.00 87.25 86 THR A N 1
ATOM 654 C CA . THR A 1 86 ? 0.975 -4.398 6.955 1.00 87.25 86 THR A CA 1
ATOM 655 C C . THR A 1 86 ? 1.347 -5.481 5.959 1.00 87.25 86 THR A C 1
ATOM 657 O O . THR A 1 86 ? 1.356 -5.276 4.744 1.00 87.25 86 THR A O 1
ATOM 660 N N . LYS A 1 87 ? 1.598 -6.677 6.497 1.00 88.06 87 LYS A N 1
ATOM 661 C CA . LYS A 1 87 ? 1.790 -7.891 5.703 1.00 88.06 87 LYS A CA 1
ATOM 662 C C . LYS A 1 87 ? 0.554 -8.211 4.867 1.00 88.06 87 LYS A C 1
ATOM 664 O O . LYS A 1 87 ? 0.654 -8.590 3.708 1.00 88.06 87 LYS A O 1
ATOM 669 N N . GLU A 1 88 ? -0.619 -8.078 5.469 1.00 86.56 88 GLU A N 1
ATOM 670 C CA . GLU A 1 88 ? -1.889 -8.421 4.841 1.00 86.56 88 GLU A CA 1
ATOM 671 C C . GLU A 1 88 ? -2.150 -7.522 3.629 1.00 86.56 88 GLU A C 1
ATOM 673 O O . GLU A 1 88 ? -2.546 -8.014 2.573 1.00 86.56 88 GLU A O 1
ATOM 678 N N . LEU A 1 89 ? -1.849 -6.224 3.746 1.00 89.06 89 LEU A N 1
ATOM 679 C CA . LEU A 1 89 ? -1.949 -5.300 2.622 1.00 89.06 89 LEU A CA 1
ATOM 680 C C . LEU A 1 89 ? -0.893 -5.604 1.550 1.00 89.06 89 LEU A C 1
ATOM 682 O O . LEU A 1 89 ? -1.216 -5.583 0.367 1.00 89.06 89 LEU A O 1
ATOM 686 N N . GLY A 1 90 ? 0.331 -5.983 1.933 1.00 92.50 90 GLY A N 1
ATOM 687 C CA . GLY A 1 90 ? 1.361 -6.417 0.978 1.00 92.50 90 GLY A CA 1
ATOM 688 C C . GLY A 1 90 ? 0.924 -7.605 0.122 1.00 92.50 90 GLY A C 1
ATOM 689 O O . GLY A 1 90 ? 1.044 -7.572 -1.104 1.00 92.50 90 GLY A O 1
ATOM 690 N N . GLN A 1 91 ? 0.305 -8.607 0.747 1.00 91.12 91 GLN A N 1
ATOM 691 C CA . GLN A 1 91 ? -0.261 -9.760 0.045 1.00 91.12 91 GLN A CA 1
ATOM 692 C C . GLN A 1 91 ? -1.410 -9.363 -0.890 1.00 91.12 91 GLN A C 1
ATOM 694 O O . GLN A 1 91 ? -1.473 -9.842 -2.023 1.00 91.12 91 GLN A O 1
ATOM 699 N N . GLN A 1 92 ? -2.299 -8.464 -0.454 1.00 90.94 92 GLN A N 1
ATOM 700 C CA . GLN A 1 92 ? -3.387 -7.947 -1.293 1.00 90.94 92 GLN A CA 1
ATOM 701 C C . GLN A 1 92 ? -2.852 -7.209 -2.526 1.00 90.94 92 GLN A C 1
ATOM 703 O O . GLN A 1 92 ? -3.309 -7.461 -3.642 1.00 90.94 92 GLN A O 1
ATOM 708 N N . VAL A 1 93 ? -1.847 -6.348 -2.343 1.00 95.94 93 VAL A N 1
ATOM 709 C CA . VAL A 1 93 ? -1.183 -5.627 -3.437 1.00 95.94 93 VAL A CA 1
ATOM 710 C C . VAL A 1 93 ? -0.509 -6.603 -4.399 1.00 95.94 93 VAL A C 1
ATOM 712 O O . VAL A 1 93 ? -0.665 -6.468 -5.612 1.00 95.94 93 VAL A O 1
ATOM 715 N N . GLN A 1 94 ? 0.191 -7.623 -3.892 1.00 95.50 94 GLN A N 1
ATOM 716 C CA . GLN A 1 94 ? 0.826 -8.635 -4.736 1.00 95.50 94 GLN A CA 1
ATOM 717 C C . GLN A 1 94 ? -0.197 -9.413 -5.573 1.00 95.50 94 GLN A C 1
ATOM 719 O O . GLN A 1 94 ? 0.036 -9.638 -6.761 1.00 95.50 94 GLN A O 1
ATOM 724 N N . ILE A 1 95 ? -1.319 -9.828 -4.976 1.00 94.81 95 ILE A N 1
ATOM 725 C CA . ILE A 1 95 ? -2.397 -10.526 -5.690 1.00 94.81 95 ILE A CA 1
ATOM 726 C C . ILE A 1 95 ? -2.956 -9.632 -6.799 1.00 94.81 95 ILE A C 1
ATOM 728 O O . ILE A 1 95 ? -3.044 -10.077 -7.942 1.00 94.81 95 ILE A O 1
ATOM 732 N N . MET A 1 96 ? -3.256 -8.369 -6.486 1.00 95.50 96 MET A N 1
ATOM 733 C CA . MET A 1 96 ? -3.771 -7.401 -7.456 1.00 95.50 96 MET A CA 1
ATOM 734 C C . MET A 1 96 ? -2.796 -7.179 -8.620 1.00 95.50 96 MET A C 1
ATOM 736 O O . MET A 1 96 ? -3.176 -7.256 -9.786 1.00 95.50 96 MET A O 1
ATOM 740 N N . MET A 1 97 ? -1.515 -6.959 -8.318 1.00 96.81 97 MET A N 1
ATOM 741 C CA . MET A 1 97 ? -0.475 -6.797 -9.335 1.00 96.81 97 MET A CA 1
ATOM 742 C C . MET A 1 97 ? -0.350 -8.047 -10.215 1.00 96.81 97 MET A C 1
ATOM 744 O O . MET A 1 97 ? -0.261 -7.922 -11.429 1.00 96.81 97 MET A O 1
ATOM 748 N N . ARG A 1 98 ? -0.408 -9.257 -9.640 1.00 95.94 98 ARG A N 1
ATOM 749 C CA . ARG A 1 98 ? -0.370 -10.521 -10.403 1.00 95.94 98 ARG A CA 1
ATOM 750 C C . ARG A 1 98 ? -1.584 -10.718 -11.304 1.00 95.94 98 ARG A C 1
ATOM 752 O O . ARG A 1 98 ? -1.453 -11.281 -12.386 1.00 95.94 98 ARG A O 1
ATOM 759 N N . GLN A 1 99 ? -2.759 -10.279 -10.863 1.00 96.31 99 GLN A N 1
ATOM 760 C CA . GLN A 1 99 ? -3.962 -10.296 -11.690 1.00 96.31 99 GLN A CA 1
ATOM 761 C C . GLN A 1 99 ? -3.809 -9.364 -12.896 1.00 96.31 99 GLN A C 1
ATOM 763 O O . GLN A 1 99 ? -4.060 -9.779 -14.028 1.00 96.31 99 GLN A O 1
ATOM 768 N N . LEU A 1 100 ? -3.308 -8.147 -12.665 1.00 96.81 100 LEU A N 1
ATOM 769 C CA . LEU A 1 100 ? -3.023 -7.176 -13.723 1.00 96.81 100 LEU A CA 1
ATOM 770 C C . LEU A 1 100 ? -1.909 -7.643 -14.670 1.00 96.81 100 LEU A C 1
ATOM 772 O O . LEU A 1 100 ? -1.972 -7.367 -15.863 1.00 96.81 100 LEU A O 1
ATOM 776 N N . THR A 1 101 ? -0.922 -8.400 -14.181 1.00 96.62 101 THR A N 1
ATOM 777 C CA . THR A 1 101 ? 0.156 -8.956 -15.015 1.00 96.62 101 THR A CA 1
ATOM 778 C C . THR A 1 101 ? -0.144 -10.341 -15.588 1.00 96.62 101 THR A C 1
ATOM 780 O O . THR A 1 101 ? 0.742 -10.960 -16.171 1.00 96.62 101 THR A O 1
ATOM 783 N N . SER A 1 102 ? -1.375 -10.851 -15.488 1.00 95.38 102 SER A N 1
ATOM 784 C CA . SER A 1 102 ? -1.742 -12.200 -15.962 1.00 95.38 102 SER A CA 1
ATOM 785 C C . SER A 1 102 ? -1.327 -12.476 -17.417 1.00 95.38 102 SER A C 1
ATOM 787 O O . SER A 1 102 ? -0.811 -13.553 -17.722 1.00 95.38 102 SER A O 1
ATOM 789 N N . TYR A 1 103 ? -1.446 -11.473 -18.290 1.00 95.81 103 TYR A N 1
ATOM 790 C CA . TYR A 1 103 ? -1.070 -11.543 -19.707 1.00 95.81 103 TYR A CA 1
ATOM 791 C C . TYR A 1 103 ? 0.363 -11.086 -20.022 1.00 95.81 103 TYR A C 1
ATOM 793 O O . TYR A 1 103 ? 0.786 -11.164 -21.174 1.00 95.81 103 TYR A O 1
ATOM 801 N N . CYS A 1 104 ? 1.129 -10.637 -19.026 1.00 93.12 104 CYS A N 1
ATOM 802 C CA . CYS A 1 104 ? 2.527 -10.213 -19.167 1.00 93.12 104 CYS A CA 1
ATOM 803 C C . CYS A 1 104 ? 3.426 -10.729 -18.026 1.00 93.12 104 CYS A C 1
ATOM 805 O O . CYS A 1 104 ? 4.450 -10.138 -17.700 1.00 93.12 104 CYS A O 1
ATOM 807 N N . SER A 1 105 ? 3.076 -11.867 -17.424 1.00 90.00 105 SER A N 1
ATOM 808 C CA . SER A 1 105 ? 3.742 -12.418 -16.232 1.00 90.00 105 SER A CA 1
ATOM 809 C C . SER A 1 105 ? 5.198 -12.835 -16.463 1.00 90.00 105 SER A C 1
ATOM 811 O O . SER A 1 105 ? 5.990 -12.891 -15.524 1.00 90.00 105 SER A O 1
ATOM 813 N N . ARG A 1 106 ? 5.569 -13.103 -17.722 1.00 87.62 106 ARG A N 1
ATOM 814 C CA . ARG A 1 106 ? 6.963 -13.334 -18.140 1.00 87.62 106 ARG A CA 1
ATOM 815 C C . ARG A 1 106 ? 7.780 -12.044 -18.163 1.00 87.62 106 ARG A C 1
ATOM 817 O O . ARG A 1 106 ? 8.989 -12.085 -17.952 1.00 87.62 106 ARG A O 1
ATOM 824 N N . ASP A 1 107 ? 7.110 -10.923 -18.405 1.00 90.75 107 ASP A N 1
ATOM 825 C CA . ASP A 1 107 ? 7.718 -9.607 -18.544 1.00 90.75 107 ASP A CA 1
ATOM 826 C C . ASP A 1 107 ? 7.693 -8.821 -17.237 1.00 90.75 107 ASP A C 1
ATOM 828 O O . ASP A 1 107 ? 8.554 -7.978 -17.051 1.00 90.75 107 ASP A O 1
ATOM 832 N N . VAL A 1 108 ? 6.755 -9.067 -16.320 1.00 94.81 108 VAL A N 1
ATOM 833 C CA . VAL A 1 108 ? 6.660 -8.314 -15.058 1.00 94.81 108 VAL A CA 1
ATOM 834 C C . VAL A 1 108 ? 6.548 -9.264 -13.875 1.00 94.81 108 VAL A C 1
ATOM 836 O O . VAL A 1 108 ? 5.511 -9.889 -13.642 1.00 94.81 108 VAL A O 1
ATOM 839 N N . ARG A 1 109 ? 7.634 -9.352 -13.101 1.00 95.19 109 ARG A N 1
ATOM 840 C CA . ARG A 1 109 ? 7.727 -10.186 -11.899 1.00 95.19 109 ARG A CA 1
ATOM 841 C C . ARG A 1 109 ? 7.471 -9.369 -10.638 1.00 95.19 109 ARG A C 1
ATOM 843 O O . ARG A 1 109 ? 8.048 -8.303 -10.458 1.00 95.19 109 ARG A O 1
ATOM 850 N N . VAL A 1 110 ? 6.638 -9.903 -9.744 1.00 96.50 110 VAL A N 1
ATOM 851 C CA . VAL A 1 110 ? 6.211 -9.225 -8.510 1.00 96.50 110 VAL A CA 1
ATOM 852 C C 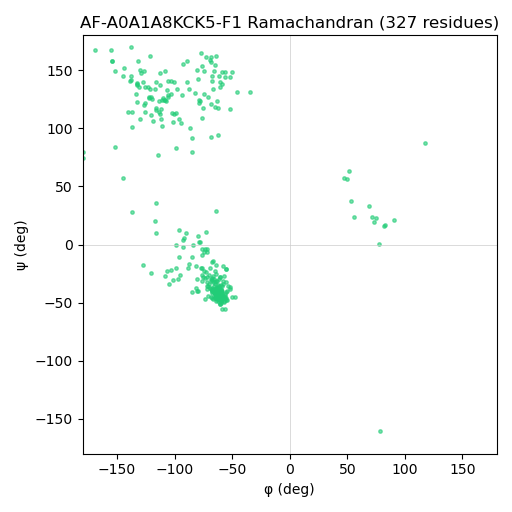. VAL A 1 110 ? 6.498 -10.104 -7.296 1.00 96.50 110 VAL A C 1
ATOM 854 O O . VAL A 1 110 ? 5.968 -11.218 -7.182 1.00 96.50 110 VAL A O 1
ATOM 857 N N . ALA A 1 111 ? 7.292 -9.584 -6.363 1.00 96.00 111 ALA A N 1
ATOM 858 C CA . ALA A 1 111 ? 7.631 -10.241 -5.105 1.00 96.00 111 ALA A CA 1
ATOM 859 C C . ALA A 1 111 ? 7.094 -9.458 -3.903 1.00 96.00 111 ALA A C 1
ATOM 861 O O . ALA A 1 111 ? 7.183 -8.235 -3.867 1.00 96.00 111 ALA A O 1
ATOM 862 N N . ASP A 1 112 ? 6.574 -10.177 -2.908 1.00 95.50 112 ASP A N 1
ATOM 863 C CA . ASP A 1 112 ? 6.172 -9.627 -1.613 1.00 95.50 112 ASP A CA 1
ATOM 864 C C . ASP A 1 112 ? 7.151 -10.092 -0.532 1.00 95.50 112 ASP A C 1
ATOM 866 O O . ASP A 1 112 ? 7.361 -11.292 -0.338 1.00 95.50 112 ASP A O 1
ATOM 870 N N . ILE A 1 113 ? 7.739 -9.130 0.176 1.00 95.00 113 ILE A N 1
ATOM 871 C CA . ILE A 1 113 ? 8.639 -9.343 1.311 1.00 95.00 113 ILE A CA 1
ATOM 872 C C . ILE A 1 113 ? 8.071 -8.793 2.627 1.00 95.00 113 ILE A C 1
ATOM 874 O O . ILE A 1 113 ? 8.769 -8.777 3.638 1.00 95.00 113 ILE A O 1
ATOM 878 N N . SER A 1 114 ? 6.799 -8.383 2.659 1.00 88.44 114 SER A N 1
ATOM 879 C CA . SER A 1 114 ? 6.128 -7.849 3.857 1.00 88.44 114 SER A CA 1
ATOM 880 C C . SER A 1 114 ? 5.932 -8.881 4.984 1.00 88.44 114 SER A C 1
ATOM 882 O O . SER A 1 114 ? 5.628 -8.528 6.126 1.00 88.44 114 SER A O 1
ATOM 884 N N . GLY A 1 115 ? 6.107 -10.173 4.688 1.00 80.62 115 GLY A N 1
ATOM 885 C CA . GLY A 1 115 ? 5.954 -11.270 5.642 1.00 80.62 115 GLY A CA 1
ATOM 886 C C . GLY A 1 115 ? 7.017 -11.345 6.746 1.00 80.62 115 GLY A C 1
ATOM 887 O O . GLY A 1 115 ? 8.147 -10.900 6.592 1.00 80.62 115 GLY A O 1
ATOM 888 N N . LYS A 1 116 ? 6.669 -12.024 7.851 1.00 67.56 116 LYS A N 1
ATOM 889 C CA . LYS A 1 116 ? 7.561 -12.315 8.998 1.00 67.56 116 LYS A CA 1
ATOM 890 C C . LYS A 1 116 ? 8.629 -13.385 8.721 1.00 67.56 116 LYS A C 1
ATOM 892 O O . LYS A 1 116 ? 9.238 -13.884 9.659 1.00 67.56 116 LYS A O 1
ATOM 897 N N . ALA A 1 117 ? 8.811 -13.786 7.466 1.00 74.44 117 ALA A N 1
ATOM 898 C CA . ALA A 1 117 ? 9.829 -14.765 7.120 1.00 74.44 117 ALA A CA 1
ATOM 899 C C . ALA A 1 117 ? 11.223 -14.174 7.392 1.00 74.44 117 ALA A C 1
ATOM 901 O O . ALA A 1 117 ? 11.419 -12.953 7.315 1.00 74.44 117 ALA A O 1
ATOM 902 N N . ASP A 1 118 ? 12.186 -15.020 7.749 1.00 77.31 118 ASP A N 1
ATOM 903 C CA . ASP A 1 118 ? 13.551 -14.562 7.990 1.00 77.31 118 ASP A CA 1
ATOM 904 C C . ASP A 1 118 ? 14.143 -13.953 6.718 1.00 77.31 118 ASP A C 1
ATOM 906 O O . ASP A 1 118 ? 13.902 -14.439 5.612 1.00 77.31 118 ASP A O 1
ATOM 910 N N . VAL A 1 119 ? 14.967 -12.914 6.874 1.00 78.25 119 VAL A N 1
ATOM 911 C CA . VAL A 1 119 ? 15.636 -12.217 5.756 1.00 78.25 119 VAL A CA 1
ATOM 912 C C . VAL A 1 119 ? 16.373 -13.212 4.849 1.00 78.25 119 VAL A C 1
ATOM 914 O O . VAL A 1 119 ? 16.376 -13.072 3.626 1.00 78.25 119 VAL A O 1
ATOM 917 N N . SER A 1 120 ? 16.961 -14.257 5.439 1.00 79.69 120 SER A N 1
ATOM 918 C CA . SER A 1 120 ? 17.654 -15.337 4.729 1.00 79.69 120 SER A CA 1
ATOM 919 C C . SER A 1 120 ? 16.740 -16.125 3.787 1.00 79.69 120 SER A C 1
ATOM 921 O O . SER A 1 120 ? 17.176 -16.503 2.704 1.00 79.69 120 SER A O 1
ATOM 923 N N . THR A 1 121 ? 15.473 -16.330 4.153 1.00 85.81 121 THR A N 1
ATOM 924 C CA . THR A 1 121 ? 14.492 -17.067 3.337 1.00 85.81 121 THR A CA 1
ATOM 925 C C . THR A 1 121 ? 13.961 -16.245 2.164 1.00 85.81 121 THR A C 1
ATOM 927 O O . THR A 1 121 ? 13.582 -16.806 1.142 1.00 85.81 121 THR A O 1
ATOM 930 N N . GLN A 1 122 ? 13.974 -14.914 2.283 1.00 87.69 122 GLN A N 1
ATOM 931 C CA . GLN A 1 122 ? 13.543 -13.988 1.230 1.00 87.69 122 GLN A CA 1
ATOM 932 C C . GLN A 1 122 ? 14.678 -13.637 0.254 1.00 87.69 122 GLN A C 1
ATOM 934 O O . GLN A 1 122 ? 14.422 -13.173 -0.856 1.00 87.69 122 GLN A O 1
ATOM 939 N N . ARG A 1 123 ? 15.938 -13.894 0.629 1.00 89.31 123 ARG A N 1
ATOM 940 C CA . ARG A 1 123 ? 17.114 -13.621 -0.209 1.00 89.31 123 ARG A CA 1
ATOM 941 C C . ARG A 1 123 ? 17.055 -14.286 -1.596 1.00 89.31 123 ARG A C 1
ATOM 943 O O . ARG A 1 123 ? 17.310 -13.568 -2.558 1.00 89.31 123 ARG A O 1
ATOM 950 N N . PRO A 1 124 ? 16.698 -15.579 -1.754 1.00 91.88 124 PRO A N 1
ATOM 951 C CA . PRO A 1 124 ? 16.599 -16.196 -3.080 1.00 91.88 124 PRO A CA 1
ATOM 952 C C . PRO A 1 124 ? 15.575 -15.503 -3.985 1.00 91.88 124 PRO A C 1
ATOM 954 O O . PRO A 1 124 ? 15.843 -15.296 -5.160 1.00 91.88 124 PRO A O 1
ATOM 957 N N . ILE A 1 125 ? 14.444 -15.064 -3.421 1.00 91.50 125 ILE A N 1
ATOM 958 C CA . ILE A 1 125 ? 13.388 -14.357 -4.162 1.00 91.50 125 ILE A CA 1
ATOM 959 C C . ILE A 1 125 ? 13.924 -13.034 -4.724 1.00 91.50 125 ILE A C 1
ATOM 961 O O . ILE A 1 125 ? 13.656 -12.687 -5.868 1.00 91.50 125 ILE A O 1
ATOM 965 N N . LEU A 1 126 ? 14.708 -12.297 -3.933 1.00 93.19 126 LEU A N 1
ATOM 966 C CA . LEU A 1 126 ? 15.304 -11.030 -4.368 1.00 93.19 126 LEU A CA 1
ATOM 967 C C . LEU A 1 126 ? 16.492 -11.224 -5.320 1.00 93.19 126 LEU A C 1
ATOM 969 O O . LEU A 1 126 ? 16.725 -10.374 -6.175 1.00 93.19 126 LEU A O 1
ATOM 973 N N . MET A 1 127 ? 17.205 -12.351 -5.229 1.00 91.69 127 MET A N 1
ATOM 974 C CA . MET A 1 127 ? 18.268 -12.714 -6.176 1.00 91.69 127 MET A CA 1
ATOM 975 C C . MET A 1 127 ? 17.747 -12.931 -7.600 1.00 91.69 127 MET A C 1
ATOM 977 O O . MET A 1 127 ? 18.494 -12.719 -8.552 1.00 91.69 127 MET A O 1
ATOM 981 N N . GLU A 1 128 ? 16.472 -13.291 -7.764 1.00 91.25 128 GLU A N 1
ATOM 982 C CA . GLU A 1 128 ? 15.817 -13.349 -9.078 1.00 91.25 128 GLU A CA 1
ATOM 983 C C . GLU A 1 128 ? 15.539 -11.962 -9.682 1.00 91.25 128 GLU A C 1
ATOM 985 O O . GLU A 1 128 ? 15.110 -11.878 -10.836 1.00 91.25 128 GLU A O 1
ATOM 990 N N . LYS A 1 129 ? 15.793 -10.885 -8.922 1.00 93.44 129 LYS A N 1
ATOM 991 C CA . LYS A 1 129 ? 15.587 -9.485 -9.309 1.00 93.44 129 LYS A CA 1
ATOM 992 C C . LYS A 1 129 ? 14.168 -9.230 -9.857 1.00 93.44 129 LYS A C 1
ATOM 994 O O . LYS A 1 129 ? 14.002 -8.915 -11.037 1.00 93.44 129 LYS A O 1
ATOM 999 N N . PRO A 1 130 ? 13.113 -9.406 -9.042 1.00 95.62 130 PRO A N 1
ATOM 1000 C CA . PRO A 1 130 ? 11.744 -9.112 -9.470 1.00 95.62 130 PRO A CA 1
ATOM 1001 C C . PRO A 1 130 ? 11.610 -7.641 -9.892 1.00 95.62 130 PRO A C 1
ATOM 1003 O O . PRO A 1 130 ? 12.273 -6.779 -9.335 1.00 95.62 130 PRO A O 1
ATOM 1006 N N . ASP A 1 131 ? 10.738 -7.334 -10.851 1.00 96.81 131 ASP A N 1
ATOM 1007 C CA . ASP A 1 131 ? 10.557 -5.959 -11.342 1.00 96.81 131 ASP A CA 1
ATOM 1008 C C . ASP A 1 131 ? 9.880 -5.051 -10.309 1.00 96.81 131 ASP A C 1
ATOM 1010 O O . ASP A 1 131 ? 10.180 -3.858 -10.224 1.00 96.81 131 ASP A O 1
ATOM 1014 N N . VAL A 1 132 ? 8.972 -5.633 -9.521 1.00 97.94 132 VAL A N 1
ATOM 1015 C CA . VAL A 1 132 ? 8.234 -4.963 -8.449 1.00 97.94 132 VAL A CA 1
ATOM 1016 C C . VAL A 1 132 ? 8.490 -5.684 -7.131 1.00 97.94 132 VAL A C 1
ATOM 1018 O O . VAL A 1 132 ? 8.240 -6.888 -7.010 1.00 97.94 132 VAL A O 1
ATOM 1021 N N . VAL A 1 133 ? 8.928 -4.934 -6.123 1.00 97.94 133 VAL A N 1
ATOM 1022 C CA . VAL A 1 133 ? 9.032 -5.408 -4.739 1.00 97.94 133 VAL A CA 1
ATOM 1023 C C . VAL A 1 133 ? 7.971 -4.713 -3.893 1.00 97.94 133 VAL A C 1
ATOM 1025 O O . VAL A 1 133 ? 7.899 -3.489 -3.857 1.00 97.94 133 VAL A O 1
ATOM 1028 N N . VAL A 1 134 ? 7.155 -5.499 -3.197 1.00 98.06 134 VAL A N 1
ATOM 1029 C CA . VAL A 1 134 ? 6.168 -5.036 -2.214 1.00 98.06 134 VAL A CA 1
ATOM 1030 C C . VAL A 1 134 ? 6.686 -5.373 -0.818 1.00 98.06 134 VAL A C 1
ATOM 1032 O O . VAL A 1 134 ? 7.144 -6.491 -0.588 1.00 98.06 134 VAL A O 1
ATOM 1035 N N . GLY A 1 135 ? 6.639 -4.441 0.131 1.00 96.00 135 GLY A N 1
ATOM 1036 C CA . GLY A 1 135 ? 7.144 -4.701 1.478 1.00 96.00 135 GLY A CA 1
ATOM 1037 C C . GLY A 1 135 ? 6.793 -3.631 2.503 1.00 96.00 135 GLY A C 1
ATOM 1038 O O . GLY A 1 135 ? 6.369 -2.533 2.160 1.00 96.00 135 GLY A O 1
ATOM 1039 N N . THR A 1 136 ? 6.993 -3.944 3.783 1.00 93.81 136 THR A N 1
ATOM 1040 C CA . THR A 1 136 ? 6.938 -2.934 4.850 1.00 93.81 136 THR A CA 1
ATOM 1041 C C . THR A 1 136 ? 8.258 -2.156 4.911 1.00 93.81 136 THR A C 1
ATOM 1043 O O . THR A 1 136 ? 9.306 -2.742 4.6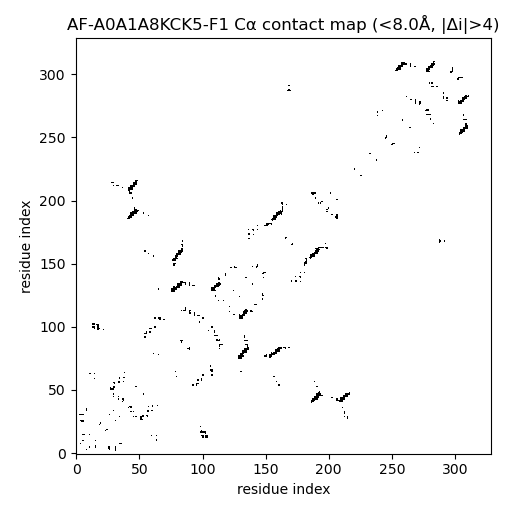06 1.00 93.81 136 THR A O 1
ATOM 1046 N N . PRO A 1 137 ? 8.269 -0.872 5.331 1.00 93.94 137 PRO A N 1
ATOM 1047 C CA . PRO A 1 137 ? 9.491 -0.062 5.336 1.00 93.94 137 PRO A CA 1
ATOM 1048 C C . PRO A 1 137 ? 10.651 -0.707 6.096 1.00 93.94 137 PRO A C 1
ATOM 1050 O O . PRO A 1 137 ? 11.739 -0.844 5.538 1.00 93.94 137 PRO A O 1
ATOM 1053 N N . SER A 1 138 ? 10.415 -1.209 7.314 1.00 91.25 138 SER A N 1
ATOM 1054 C CA . SER A 1 138 ? 11.463 -1.870 8.104 1.00 91.25 138 SER A CA 1
ATOM 1055 C C . SER A 1 138 ? 12.043 -3.091 7.397 1.00 91.25 138 SER A C 1
ATOM 1057 O O . SER A 1 138 ? 13.232 -3.385 7.531 1.00 91.25 138 SER A O 1
ATOM 1059 N N . ARG A 1 139 ? 11.217 -3.838 6.650 1.00 91.94 139 ARG A N 1
ATOM 1060 C CA . ARG A 1 139 ? 11.669 -5.079 6.017 1.00 91.94 139 ARG A CA 1
ATOM 1061 C C . ARG A 1 139 ? 12.448 -4.817 4.742 1.00 91.94 139 ARG A C 1
ATOM 1063 O O . ARG A 1 139 ? 13.496 -5.427 4.545 1.00 91.94 139 ARG A O 1
ATOM 1070 N N . VAL A 1 140 ? 12.005 -3.847 3.950 1.00 95.56 140 VAL A N 1
ATOM 1071 C CA . VAL A 1 140 ? 12.764 -3.346 2.802 1.00 95.56 140 VAL A CA 1
ATOM 1072 C C . VAL A 1 140 ? 14.111 -2.784 3.266 1.00 95.56 140 VAL A C 1
ATOM 1074 O O . VAL A 1 140 ? 15.145 -3.180 2.732 1.00 95.56 140 VAL A O 1
ATOM 1077 N N . LEU A 1 141 ? 14.125 -1.958 4.319 1.00 95.00 141 LEU A N 1
ATOM 1078 C CA . LEU A 1 141 ? 15.355 -1.407 4.894 1.00 95.00 141 LEU A CA 1
ATOM 1079 C C . LEU A 1 141 ? 16.316 -2.504 5.379 1.00 95.00 141 LEU A C 1
ATOM 1081 O O . LEU A 1 141 ? 17.514 -2.437 5.111 1.00 95.00 141 LEU A O 1
ATOM 1085 N N . ALA A 1 142 ? 15.809 -3.557 6.027 1.00 93.50 142 ALA A N 1
ATOM 1086 C CA . ALA A 1 142 ? 16.635 -4.694 6.433 1.00 93.50 142 ALA A CA 1
ATOM 1087 C C . ALA A 1 142 ? 17.307 -5.392 5.234 1.00 93.50 142 ALA A C 1
ATOM 1089 O O . ALA A 1 142 ? 18.480 -5.759 5.316 1.00 93.50 142 ALA A O 1
ATOM 1090 N N . HIS A 1 143 ? 16.599 -5.549 4.110 1.00 95.00 143 HIS A N 1
ATOM 1091 C CA . HIS A 1 143 ? 17.166 -6.128 2.889 1.00 95.00 143 HIS A CA 1
ATOM 1092 C C . HIS A 1 143 ? 18.173 -5.210 2.189 1.00 95.00 143 HIS A C 1
ATOM 1094 O O . HIS A 1 143 ? 19.165 -5.719 1.665 1.00 95.00 143 HIS A O 1
ATOM 1100 N N . LEU A 1 144 ? 17.953 -3.893 2.217 1.00 94.56 144 LEU A N 1
ATOM 1101 C CA . LEU A 1 144 ? 18.903 -2.894 1.717 1.00 94.56 144 LEU A CA 1
ATOM 1102 C C . LEU A 1 144 ? 20.204 -2.913 2.530 1.00 94.56 144 LEU A C 1
ATOM 1104 O O . LEU A 1 144 ? 21.288 -3.031 1.960 1.00 94.56 144 LEU A O 1
ATOM 1108 N N . ASN A 1 145 ? 20.101 -2.902 3.862 1.00 93.88 145 ASN A N 1
ATOM 1109 C CA . ASN A 1 145 ? 21.255 -2.958 4.764 1.00 93.88 145 ASN A CA 1
ATOM 1110 C C . ASN A 1 145 ? 22.042 -4.268 4.628 1.00 93.88 145 ASN A C 1
ATOM 1112 O O . ASN A 1 145 ? 23.269 -4.267 4.675 1.00 93.88 145 ASN A O 1
ATOM 1116 N N . ALA A 1 146 ? 21.343 -5.387 4.423 1.00 91.88 146 ALA A N 1
ATOM 1117 C CA . ALA A 1 146 ? 21.958 -6.689 4.180 1.00 91.88 146 ALA A CA 1
ATOM 1118 C C . ALA A 1 146 ? 22.471 -6.876 2.737 1.00 91.88 146 ALA A C 1
ATOM 1120 O O . ALA A 1 146 ? 22.928 -7.969 2.407 1.00 91.88 146 ALA A O 1
ATOM 1121 N N . GLN A 1 147 ? 22.361 -5.854 1.874 1.00 91.38 147 GLN A N 1
ATOM 1122 C CA . GLN A 1 147 ? 22.734 -5.894 0.452 1.00 91.38 147 GLN A CA 1
ATOM 1123 C C . GLN A 1 147 ? 22.037 -7.005 -0.355 1.00 91.38 147 GLN A C 1
ATOM 1125 O O . GLN A 1 147 ? 22.514 -7.432 -1.404 1.00 91.38 147 GLN A O 1
ATOM 1130 N N . ASN A 1 148 ? 20.880 -7.474 0.118 1.00 92.00 148 ASN A N 1
ATOM 1131 C CA . ASN A 1 148 ? 20.033 -8.420 -0.611 1.00 92.00 148 ASN 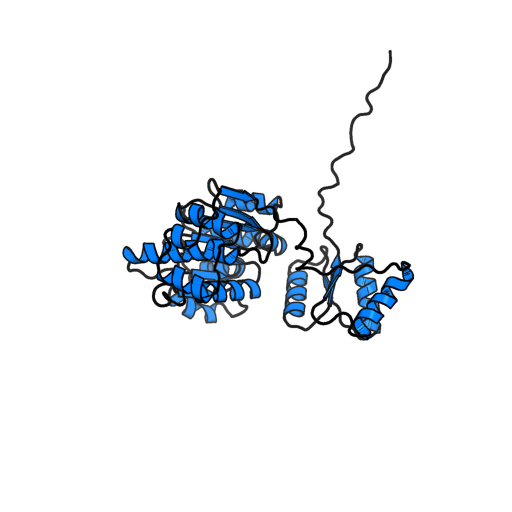A CA 1
ATOM 1132 C C . ASN A 1 148 ? 19.166 -7.716 -1.665 1.00 92.00 148 ASN A C 1
ATOM 1134 O O . ASN A 1 148 ? 18.623 -8.373 -2.547 1.00 92.00 148 ASN A O 1
ATOM 1138 N N . LEU A 1 149 ? 19.005 -6.398 -1.531 1.00 93.94 149 LEU A N 1
ATOM 1139 C CA . LEU A 1 149 ? 18.249 -5.530 -2.422 1.00 93.94 149 LEU A CA 1
ATOM 1140 C C . LEU A 1 149 ? 19.102 -4.302 -2.743 1.00 93.94 149 LEU A C 1
ATOM 1142 O O . LEU A 1 149 ? 19.731 -3.738 -1.850 1.00 93.94 149 LEU A O 1
ATOM 1146 N N . VAL A 1 150 ? 19.113 -3.883 -4.005 1.00 93.12 150 VAL A N 1
ATOM 1147 C CA . VAL A 1 150 ? 19.855 -2.712 -4.479 1.00 93.12 150 VAL A CA 1
ATOM 1148 C C . VAL A 1 150 ? 18.906 -1.889 -5.342 1.00 93.12 150 VAL A C 1
ATOM 1150 O O . VAL A 1 150 ? 18.350 -2.424 -6.290 1.00 93.12 150 VAL A O 1
ATOM 1153 N N . LEU A 1 151 ? 18.693 -0.616 -4.990 1.00 94.25 151 LEU A N 1
ATOM 1154 C CA . LEU A 1 151 ? 17.701 0.246 -5.656 1.00 94.25 151 LEU A CA 1
ATOM 1155 C C . LEU A 1 151 ? 18.305 1.503 -6.296 1.00 94.25 151 LEU A C 1
ATOM 1157 O O . LEU A 1 151 ? 17.736 2.035 -7.243 1.00 94.25 151 LEU A O 1
ATOM 1161 N N . HIS A 1 152 ? 19.461 1.965 -5.808 1.00 91.62 152 HIS A N 1
ATOM 1162 C CA . HIS A 1 152 ? 20.080 3.246 -6.181 1.00 91.62 152 HIS A CA 1
ATOM 1163 C C . HIS A 1 152 ? 20.335 3.453 -7.686 1.00 91.62 152 HIS A C 1
ATOM 1165 O O . HIS A 1 152 ? 20.516 4.592 -8.110 1.00 91.62 152 HIS A O 1
ATOM 1171 N N . SER A 1 153 ? 20.406 2.381 -8.478 1.00 87.69 153 SER A N 1
ATOM 1172 C CA . SER A 1 153 ? 20.722 2.418 -9.910 1.00 87.69 153 SER A CA 1
ATOM 1173 C C . SER A 1 153 ? 19.524 2.152 -10.822 1.00 87.69 153 SER A C 1
ATOM 1175 O O . SER A 1 153 ? 19.566 2.532 -11.989 1.00 87.69 153 SER A O 1
ATOM 1177 N N . SER A 1 154 ? 18.486 1.482 -10.324 1.00 91.19 154 SER A N 1
ATOM 1178 C CA . SER A 1 154 ? 17.458 0.844 -11.157 1.00 91.19 154 SER A CA 1
ATOM 1179 C C . SER A 1 154 ? 16.027 1.220 -10.805 1.00 91.19 154 SER A C 1
ATOM 1181 O O . SER A 1 154 ? 15.143 1.042 -11.644 1.00 91.19 154 SER A O 1
ATOM 1183 N N . LEU A 1 155 ? 15.785 1.761 -9.608 1.00 95.50 155 LEU A N 1
ATOM 1184 C CA . LEU A 1 155 ? 14.443 2.139 -9.193 1.00 95.50 155 LEU A CA 1
ATOM 1185 C C . LEU A 1 155 ? 13.936 3.329 -10.022 1.00 95.50 155 LEU A C 1
ATOM 1187 O O . LEU A 1 155 ? 14.511 4.412 -9.997 1.00 95.50 155 LEU A O 1
ATOM 1191 N N . GLU A 1 156 ? 12.824 3.135 -10.722 1.00 95.69 156 GLU A N 1
ATOM 1192 C CA . GLU A 1 156 ? 12.149 4.175 -11.500 1.00 95.69 156 GLU A CA 1
ATOM 1193 C C . GLU A 1 156 ? 10.931 4.738 -10.760 1.00 95.69 156 GLU A C 1
ATOM 1195 O O . GLU A 1 156 ? 10.585 5.903 -10.954 1.00 95.69 156 GLU A O 1
ATOM 1200 N N . MET A 1 157 ? 10.268 3.921 -9.931 1.00 97.50 157 MET A N 1
ATOM 1201 C CA . MET A 1 157 ? 9.014 4.287 -9.270 1.00 97.50 157 MET A CA 1
ATOM 1202 C C . MET A 1 157 ? 8.949 3.829 -7.813 1.00 97.50 157 MET A C 1
ATOM 1204 O O . MET A 1 157 ? 9.308 2.700 -7.480 1.00 97.50 157 MET A O 1
ATOM 1208 N N . MET A 1 158 ? 8.396 4.678 -6.954 1.00 97.44 158 MET A N 1
ATOM 1209 C CA . MET A 1 158 ? 8.118 4.371 -5.554 1.00 97.44 158 MET A CA 1
ATOM 1210 C C . MET A 1 158 ? 6.647 4.632 -5.241 1.00 97.44 158 MET A C 1
ATOM 1212 O O . MET A 1 158 ? 6.092 5.654 -5.623 1.00 97.44 158 MET A O 1
ATOM 1216 N N . VAL A 1 159 ? 6.010 3.719 -4.520 1.00 97.62 159 VAL A N 1
ATOM 1217 C CA . VAL A 1 159 ? 4.633 3.865 -4.052 1.00 97.62 159 VAL A CA 1
ATOM 1218 C C . VAL A 1 159 ? 4.610 3.726 -2.541 1.00 97.62 159 VAL A C 1
ATOM 1220 O O . VAL A 1 159 ? 5.218 2.813 -1.988 1.00 97.62 159 VAL A O 1
ATOM 1223 N N . VAL A 1 160 ? 3.872 4.605 -1.880 1.00 96.19 160 VAL A N 1
ATOM 1224 C CA . VAL A 1 160 ? 3.554 4.540 -0.457 1.00 96.19 160 VAL A CA 1
ATOM 1225 C C . VAL A 1 160 ? 2.039 4.431 -0.331 1.00 96.19 160 VAL A C 1
ATOM 1227 O O . VAL A 1 160 ? 1.326 5.400 -0.595 1.00 96.19 160 VAL A O 1
ATOM 1230 N N . ASP A 1 161 ? 1.550 3.240 0.015 1.00 94.19 161 ASP A N 1
ATOM 1231 C CA . ASP A 1 161 ? 0.120 2.940 0.144 1.00 94.19 161 ASP A CA 1
ATOM 1232 C C . ASP A 1 161 ? -0.321 2.963 1.614 1.00 94.19 161 ASP A C 1
ATOM 1234 O O . ASP A 1 161 ? 0.402 2.488 2.490 1.00 94.19 161 ASP A O 1
ATOM 1238 N N . GLU A 1 162 ? -1.505 3.523 1.872 1.00 90.38 162 GLU A N 1
ATOM 1239 C CA . GLU A 1 162 ? -2.022 3.858 3.211 1.00 90.38 162 GLU A CA 1
ATOM 1240 C C . GLU A 1 162 ? -0.974 4.603 4.073 1.00 90.38 162 GLU A C 1
ATOM 1242 O O . GLU A 1 162 ? -0.562 4.161 5.151 1.00 90.38 162 GLU A O 1
ATOM 1247 N N . ALA A 1 163 ? -0.499 5.742 3.553 1.00 88.94 163 ALA A N 1
ATOM 1248 C CA . ALA A 1 163 ? 0.606 6.510 4.133 1.00 88.94 163 ALA A CA 1
ATOM 1249 C C . ALA A 1 163 ? 0.345 7.037 5.555 1.00 88.94 163 ALA A C 1
ATOM 1251 O O . ALA A 1 163 ? 1.279 7.173 6.342 1.00 88.94 163 ALA A O 1
ATOM 1252 N N . ASP A 1 164 ? -0.910 7.317 5.896 1.00 84.44 164 ASP A N 1
ATOM 1253 C CA . ASP A 1 164 ? -1.322 7.687 7.249 1.00 84.44 164 ASP A CA 1
ATOM 1254 C C . ASP A 1 164 ? -1.059 6.559 8.259 1.00 84.44 164 ASP A C 1
ATOM 1256 O O . ASP A 1 164 ? -0.489 6.796 9.325 1.00 84.44 164 ASP A O 1
ATOM 1260 N N . LEU A 1 165 ? -1.353 5.310 7.893 1.00 83.75 165 LEU A N 1
ATOM 1261 C CA . LEU A 1 165 ? -1.083 4.154 8.755 1.00 83.75 165 LEU A CA 1
ATOM 1262 C C . LEU A 1 165 ? 0.412 3.887 8.960 1.00 83.75 165 LEU A C 1
ATOM 1264 O O . LEU A 1 165 ? 0.808 3.400 10.021 1.00 83.75 165 LEU A O 1
ATOM 1268 N N . LEU A 1 166 ? 1.259 4.205 7.977 1.00 83.19 166 LEU A N 1
ATOM 1269 C CA . LEU A 1 166 ? 2.708 4.027 8.113 1.00 83.19 166 LEU A CA 1
ATOM 1270 C C . LEU A 1 166 ? 3.293 4.871 9.250 1.00 83.19 166 LEU A C 1
ATOM 1272 O O . LEU A 1 166 ? 4.163 4.394 9.986 1.00 83.19 166 LEU A O 1
ATOM 1276 N N . PHE A 1 167 ? 2.783 6.088 9.431 1.00 75.56 167 PHE A N 1
ATOM 1277 C CA . PHE A 1 167 ? 3.143 6.939 10.561 1.00 75.56 167 PHE A CA 1
ATOM 1278 C C . PHE A 1 167 ? 2.572 6.438 11.873 1.00 75.56 167 PHE A C 1
ATOM 1280 O O . PHE A 1 167 ? 3.309 6.339 12.854 1.00 75.56 167 PHE A O 1
ATOM 1287 N N . SER A 1 168 ? 1.299 6.035 11.884 1.00 73.44 168 SER A N 1
ATOM 1288 C CA . SER A 1 168 ? 0.686 5.453 13.080 1.00 73.44 168 SER A CA 1
ATOM 1289 C C . SER A 1 168 ? 1.454 4.224 13.587 1.00 73.44 168 SER A C 1
ATOM 1291 O O . SER A 1 168 ? 1.434 3.929 14.784 1.00 73.44 168 SER A O 1
ATOM 1293 N N . PHE A 1 169 ? 2.153 3.507 12.700 1.00 76.38 169 PHE A N 1
ATOM 1294 C CA . PHE A 1 169 ? 2.998 2.355 13.030 1.00 76.38 169 PHE A CA 1
ATOM 1295 C C . PHE A 1 169 ? 4.474 2.699 13.274 1.00 76.38 169 PHE A C 1
ATOM 1297 O O . PHE A 1 169 ? 5.272 1.801 13.540 1.00 76.38 169 PHE A O 1
ATOM 1304 N N . GLY A 1 170 ? 4.842 3.980 13.249 1.00 79.06 170 GLY A N 1
ATOM 1305 C CA . GLY A 1 170 ? 6.174 4.452 13.621 1.00 79.06 170 GLY A CA 1
ATOM 1306 C C . GLY A 1 170 ? 7.263 4.183 12.582 1.00 79.06 170 GLY A C 1
ATOM 1307 O O . GLY A 1 170 ? 8.438 4.160 12.938 1.00 79.06 170 GLY A O 1
ATOM 1308 N N . PHE A 1 171 ? 6.915 3.999 11.304 1.00 84.12 171 PHE A N 1
ATOM 1309 C CA . PHE A 1 171 ? 7.898 3.714 10.248 1.00 84.12 171 PHE A CA 1
ATOM 1310 C C . PHE A 1 171 ? 8.648 4.948 9.721 1.00 84.12 171 PHE A C 1
ATOM 1312 O O . PHE A 1 171 ? 9.402 4.837 8.756 1.00 84.12 171 PHE A O 1
ATOM 1319 N N . GLU A 1 172 ? 8.479 6.126 10.324 1.00 83.69 172 GLU A N 1
ATOM 1320 C CA . GLU A 1 172 ? 9.090 7.372 9.845 1.00 83.69 172 GLU A CA 1
ATOM 1321 C C . GLU A 1 172 ? 10.623 7.289 9.757 1.00 83.69 172 GLU A C 1
ATOM 1323 O O . GLU A 1 172 ? 11.215 7.672 8.745 1.00 83.69 172 GLU A O 1
ATOM 1328 N N . ALA A 1 173 ? 11.275 6.765 10.799 1.00 87.62 173 ALA A N 1
ATOM 1329 C CA . ALA A 1 173 ? 12.730 6.626 10.827 1.00 87.62 173 ALA A CA 1
ATOM 1330 C C . ALA A 1 173 ? 13.221 5.638 9.758 1.00 87.62 173 ALA A C 1
ATOM 1332 O O . ALA A 1 173 ? 14.202 5.906 9.062 1.00 87.62 173 ALA A O 1
ATOM 1333 N N . ASP A 1 174 ? 12.506 4.525 9.586 1.00 91.25 174 ASP A N 1
ATOM 1334 C CA . ASP A 1 174 ? 12.840 3.516 8.583 1.00 91.25 174 ASP A CA 1
ATOM 1335 C C . ASP A 1 174 ? 12.674 4.060 7.163 1.00 91.25 174 ASP A C 1
ATOM 1337 O O . ASP A 1 174 ? 13.532 3.823 6.316 1.00 91.25 174 ASP A O 1
ATOM 1341 N N . LEU A 1 175 ? 11.614 4.839 6.913 1.00 90.69 175 LEU A N 1
ATOM 1342 C CA . LEU A 1 175 ? 11.398 5.527 5.642 1.00 90.69 175 LEU A CA 1
ATOM 1343 C C . LEU A 1 175 ? 12.544 6.494 5.346 1.00 90.69 175 LEU A C 1
ATOM 1345 O O . LEU A 1 175 ? 13.150 6.391 4.285 1.00 90.69 175 LEU A O 1
ATOM 1349 N N . LYS A 1 176 ? 12.905 7.374 6.288 1.00 90.44 176 LYS A N 1
ATOM 1350 C CA . LYS A 1 176 ? 14.022 8.321 6.115 1.00 90.44 176 LYS A CA 1
ATOM 1351 C C . LYS A 1 176 ? 15.337 7.612 5.781 1.00 90.44 176 LYS A C 1
ATOM 1353 O O . LYS A 1 176 ? 16.037 8.037 4.867 1.00 90.44 176 LYS A O 1
ATOM 1358 N N . ASN A 1 177 ? 15.648 6.517 6.474 1.00 93.19 177 ASN A N 1
ATOM 1359 C CA . ASN A 1 177 ? 16.850 5.727 6.203 1.00 93.19 177 ASN A CA 1
ATOM 1360 C C . ASN A 1 177 ? 16.788 5.024 4.841 1.00 93.19 177 ASN A C 1
ATOM 1362 O O . ASN A 1 177 ? 17.786 4.984 4.127 1.00 93.19 177 ASN A O 1
ATOM 1366 N N . LEU A 1 178 ? 15.619 4.508 4.453 1.00 94.06 178 LEU A N 1
ATOM 1367 C CA . LEU A 1 178 ? 15.407 3.857 3.161 1.00 94.06 178 LEU A CA 1
ATOM 1368 C C . LEU A 1 178 ? 15.684 4.815 1.996 1.00 94.06 178 LEU A C 1
ATOM 1370 O O . LEU A 1 178 ? 16.311 4.405 1.020 1.00 94.06 178 LEU A O 1
ATOM 1374 N N . LEU A 1 179 ? 15.290 6.088 2.108 1.00 92.00 179 LEU A N 1
ATOM 1375 C CA . LEU A 1 179 ? 15.507 7.093 1.058 1.00 92.00 179 LEU A CA 1
ATOM 1376 C C . LEU A 1 179 ? 16.978 7.327 0.722 1.00 92.00 179 LEU A C 1
ATOM 1378 O O . LEU A 1 179 ? 17.295 7.623 -0.428 1.00 92.00 179 LEU A O 1
ATOM 1382 N N . CYS A 1 180 ? 17.886 7.117 1.674 1.00 92.25 180 CYS A N 1
ATOM 1383 C CA . CYS A 1 180 ? 19.327 7.206 1.435 1.00 92.25 180 CYS A CA 1
ATOM 1384 C C . CYS A 1 180 ? 19.843 6.149 0.439 1.00 92.25 180 CYS A C 1
ATOM 1386 O O . CYS A 1 180 ? 20.937 6.303 -0.099 1.00 92.25 180 CYS A O 1
ATOM 1388 N N . HIS A 1 181 ? 19.074 5.085 0.188 1.00 94.19 181 HIS A N 1
ATOM 1389 C CA . HIS A 1 181 ? 19.416 4.015 -0.753 1.00 94.19 181 HIS A CA 1
ATOM 1390 C C . HIS A 1 181 ? 18.737 4.159 -2.123 1.00 94.19 181 HIS A C 1
ATOM 1392 O O . HIS A 1 181 ? 18.935 3.300 -2.989 1.00 94.19 181 HIS A O 1
ATOM 1398 N N . LEU A 1 182 ? 17.920 5.197 -2.317 1.00 94.12 182 LEU A N 1
ATOM 1399 C CA . LEU A 1 182 ? 17.174 5.422 -3.551 1.00 94.12 182 LEU A CA 1
ATOM 1400 C C . LEU A 1 182 ? 17.947 6.318 -4.532 1.00 94.12 182 LEU A C 1
ATOM 1402 O O . LEU A 1 182 ? 18.804 7.104 -4.118 1.00 94.12 182 LEU A O 1
ATOM 1406 N N . PRO A 1 183 ? 17.667 6.216 -5.844 1.00 93.75 183 PRO A N 1
ATOM 1407 C CA . PRO A 1 183 ? 18.213 7.143 -6.826 1.00 93.75 183 PRO A CA 1
ATOM 1408 C C . PRO A 1 183 ? 17.703 8.568 -6.587 1.00 93.75 183 PRO A C 1
ATOM 1410 O O . PRO A 1 183 ? 16.682 8.796 -5.944 1.00 93.75 183 PRO A O 1
ATOM 1413 N N . LYS A 1 184 ? 18.397 9.554 -7.168 1.00 89.06 184 LYS A N 1
ATOM 1414 C CA . LYS A 1 184 ? 17.987 10.968 -7.087 1.00 89.06 184 LYS A CA 1
ATOM 1415 C C . LYS A 1 184 ? 16.722 11.285 -7.885 1.00 89.06 184 LYS A C 1
ATOM 1417 O O . LYS A 1 184 ? 16.063 12.274 -7.592 1.00 89.06 184 LYS A O 1
ATOM 1422 N N . ILE A 1 185 ? 16.450 10.508 -8.932 1.00 92.00 185 ILE A N 1
ATOM 1423 C CA . ILE A 1 185 ? 15.346 10.733 -9.865 1.00 92.00 185 ILE A CA 1
ATOM 1424 C C . ILE A 1 185 ? 14.531 9.447 -9.918 1.00 92.00 185 ILE A C 1
ATOM 1426 O O . ILE A 1 185 ? 15.028 8.422 -10.376 1.00 92.00 185 ILE A O 1
ATOM 1430 N N . TYR A 1 186 ? 13.296 9.523 -9.444 1.00 95.19 186 TYR A N 1
ATOM 1431 C CA . TYR A 1 186 ? 12.269 8.493 -9.544 1.00 95.19 186 TYR A CA 1
ATOM 1432 C C . TYR A 1 186 ? 10.903 9.182 -9.480 1.00 95.19 186 TYR A C 1
ATOM 1434 O O . TYR A 1 186 ? 10.803 10.306 -8.990 1.00 95.19 186 TYR A O 1
ATOM 1442 N N . GLN A 1 187 ? 9.867 8.522 -9.985 1.00 97.25 187 GLN A N 1
ATOM 1443 C CA . GLN A 1 187 ? 8.485 8.971 -9.836 1.00 97.25 187 GLN A CA 1
ATOM 1444 C C . GLN A 1 187 ? 7.893 8.396 -8.550 1.00 97.25 187 GLN A C 1
ATOM 1446 O O . GLN A 1 187 ? 8.106 7.224 -8.232 1.00 97.25 187 GLN A O 1
ATOM 1451 N N . SER A 1 188 ? 7.119 9.189 -7.820 1.00 96.88 188 SER A N 1
ATOM 1452 C CA . SER A 1 188 ? 6.606 8.798 -6.513 1.00 96.88 188 SER A CA 1
ATOM 1453 C C . SER A 1 188 ? 5.088 8.949 -6.397 1.00 96.88 188 SER A C 1
ATOM 1455 O O . SER A 1 188 ? 4.479 9.909 -6.877 1.00 96.88 188 SER A O 1
ATOM 1457 N N . PHE A 1 189 ? 4.464 7.970 -5.747 1.00 97.25 189 PHE A N 1
ATOM 1458 C CA . PHE A 1 189 ? 3.033 7.911 -5.481 1.00 97.25 189 PHE A CA 1
ATOM 1459 C C . PHE A 1 189 ? 2.808 7.841 -3.979 1.00 97.25 189 PHE A C 1
ATOM 1461 O O . PHE A 1 189 ? 3.315 6.941 -3.313 1.00 97.25 189 PHE A O 1
ATOM 1468 N N . LEU A 1 190 ? 1.985 8.739 -3.453 1.00 95.50 190 LEU A N 1
ATOM 1469 C CA . LEU A 1 190 ? 1.550 8.706 -2.068 1.00 95.50 190 LEU A CA 1
ATOM 1470 C C . LEU A 1 190 ? 0.029 8.591 -2.009 1.00 95.50 190 LEU A C 1
ATOM 1472 O O . LEU A 1 190 ? -0.700 9.514 -2.381 1.00 95.50 190 LEU A O 1
ATOM 1476 N N . MET A 1 191 ? -0.442 7.438 -1.544 1.00 94.12 191 MET A N 1
ATOM 1477 C CA . MET A 1 191 ? -1.856 7.104 -1.431 1.00 94.12 191 MET A CA 1
ATOM 1478 C C . MET A 1 191 ? -2.242 7.104 0.048 1.00 94.12 191 MET A C 1
ATOM 1480 O O . MET A 1 191 ? -1.640 6.405 0.858 1.00 94.12 191 MET A O 1
ATOM 1484 N N . SER A 1 192 ? -3.251 7.891 0.413 1.00 90.44 192 SER A N 1
ATOM 1485 C CA . SER A 1 192 ? -3.697 8.017 1.806 1.00 90.44 192 SER A CA 1
ATOM 1486 C C . SER A 1 192 ? -5.213 8.181 1.892 1.00 90.44 192 SER A C 1
ATOM 1488 O O . SER A 1 192 ? -5.847 8.711 0.974 1.00 90.44 192 SER A O 1
ATOM 1490 N N . ALA A 1 193 ? -5.826 7.751 2.993 1.00 85.12 193 ALA A N 1
ATOM 1491 C CA . ALA A 1 193 ? -7.221 8.080 3.281 1.00 85.12 193 ALA A CA 1
ATOM 1492 C C . ALA A 1 193 ? -7.361 9.498 3.870 1.00 85.12 193 ALA A C 1
ATOM 1494 O O . ALA A 1 193 ? -8.365 10.195 3.644 1.00 85.12 193 ALA A O 1
ATOM 1495 N N . THR A 1 194 ? -6.335 9.965 4.582 1.00 80.94 194 THR A N 1
ATOM 1496 C CA . THR A 1 194 ? -6.339 11.234 5.318 1.00 80.94 194 THR A CA 1
ATOM 1497 C C . THR A 1 194 ? -5.228 12.195 4.867 1.00 80.94 194 THR A C 1
ATOM 1499 O O . THR A 1 194 ? -4.281 11.820 4.178 1.00 80.94 194 THR A O 1
ATOM 1502 N N . PHE A 1 195 ? -5.380 13.477 5.218 1.00 79.25 195 PHE A N 1
ATOM 1503 C CA . PHE A 1 195 ? -4.326 14.495 5.114 1.00 79.25 195 PHE A CA 1
ATOM 1504 C C . PHE A 1 195 ? -3.971 14.952 6.531 1.00 79.25 195 PHE A C 1
ATOM 1506 O O . PHE A 1 195 ? -4.454 15.995 6.970 1.00 79.25 195 PHE A O 1
ATOM 1513 N N . SER A 1 196 ? -3.207 14.141 7.263 1.00 79.94 196 SER A N 1
ATOM 1514 C CA . SER A 1 196 ? -2.590 14.573 8.520 1.00 79.94 196 SER A CA 1
ATOM 1515 C C . SER A 1 196 ? -1.359 15.447 8.243 1.00 79.94 196 SER A C 1
ATOM 1517 O O . SER A 1 196 ? -0.844 15.483 7.119 1.00 79.94 196 SER A O 1
ATOM 1519 N N . GLU A 1 197 ? -0.874 16.160 9.262 1.00 80.69 197 GLU A N 1
ATOM 1520 C CA . GLU A 1 197 ? 0.406 16.885 9.186 1.00 80.69 197 GLU A CA 1
ATOM 1521 C C . GLU A 1 197 ? 1.568 15.938 8.851 1.00 80.69 197 GLU A C 1
ATOM 1523 O O . GLU A 1 197 ? 2.489 16.299 8.123 1.00 80.69 197 GLU A O 1
ATOM 1528 N N . GLU A 1 198 ? 1.481 14.687 9.293 1.00 79.44 198 GLU A N 1
ATOM 1529 C CA . GLU A 1 198 ? 2.475 13.650 9.020 1.00 79.44 198 GLU A CA 1
ATOM 1530 C C . GLU A 1 198 ? 2.486 13.282 7.528 1.00 79.44 198 GLU A C 1
ATOM 1532 O O . GLU A 1 198 ? 3.537 13.264 6.887 1.00 79.44 198 GLU A O 1
ATOM 1537 N N . VAL A 1 199 ? 1.309 13.085 6.921 1.00 84.38 199 VAL A N 1
ATOM 1538 C CA . VAL A 1 199 ? 1.186 12.866 5.468 1.00 84.38 199 VAL A CA 1
ATOM 1539 C C . VAL A 1 199 ? 1.759 14.050 4.684 1.00 84.38 199 VAL A C 1
ATOM 1541 O O . VAL A 1 199 ? 2.382 13.859 3.637 1.00 84.38 199 VAL A O 1
ATOM 1544 N N . GLN A 1 200 ? 1.598 15.274 5.193 1.00 85.88 200 GLN A N 1
ATOM 1545 C CA . GLN A 1 200 ? 2.212 16.461 4.602 1.00 85.88 200 GLN A CA 1
ATOM 1546 C C . GLN A 1 200 ? 3.748 16.422 4.706 1.00 85.88 200 GLN A C 1
ATOM 1548 O O . GLN A 1 200 ? 4.423 16.753 3.732 1.00 85.88 200 GLN A O 1
ATOM 1553 N N . ALA A 1 201 ? 4.304 15.951 5.824 1.00 85.44 201 ALA A N 1
ATOM 1554 C CA . ALA A 1 201 ? 5.745 15.756 5.973 1.00 85.44 201 ALA A CA 1
ATOM 1555 C C . ALA A 1 201 ? 6.290 14.694 4.998 1.00 85.44 201 ALA A C 1
ATOM 1557 O O . ALA A 1 201 ? 7.335 14.909 4.383 1.00 85.44 201 ALA A O 1
ATOM 1558 N N . LEU A 1 202 ? 5.572 13.581 4.773 1.00 85.12 202 LEU A N 1
ATOM 1559 C CA . LEU A 1 202 ? 5.972 12.609 3.742 1.00 85.12 202 LEU A CA 1
ATOM 1560 C C . LEU A 1 202 ? 5.879 13.180 2.334 1.00 85.12 202 LEU A C 1
ATOM 1562 O O . LEU A 1 202 ? 6.742 12.887 1.513 1.00 85.12 202 LEU A O 1
ATOM 1566 N N . LYS A 1 203 ? 4.860 13.992 2.040 1.00 90.00 203 LYS A N 1
ATOM 1567 C CA . LYS A 1 203 ? 4.758 14.680 0.751 1.00 90.00 203 LYS A CA 1
ATOM 1568 C C . LYS A 1 203 ? 6.019 15.507 0.486 1.00 90.00 203 LYS A C 1
ATOM 1570 O O . LYS A 1 203 ? 6.555 15.424 -0.610 1.00 90.00 203 LYS A O 1
ATOM 1575 N N . GLU A 1 204 ? 6.474 16.293 1.459 1.00 89.50 204 GLU A N 1
ATOM 1576 C CA . GLU A 1 204 ? 7.671 17.135 1.312 1.00 89.50 204 GLU A CA 1
ATOM 1577 C C . GLU A 1 204 ? 8.964 16.319 1.199 1.00 89.50 204 GLU A C 1
ATOM 1579 O O . GLU A 1 204 ? 9.910 16.754 0.547 1.00 89.50 204 GLU A O 1
ATOM 1584 N N . LEU A 1 205 ? 8.995 15.130 1.804 1.00 86.88 205 LEU A N 1
ATOM 1585 C CA . LEU A 1 205 ? 10.148 14.237 1.783 1.00 86.88 205 LEU A CA 1
ATOM 1586 C C . LEU A 1 205 ? 10.248 13.397 0.495 1.00 86.88 205 LEU A C 1
ATOM 1588 O O . LEU A 1 205 ? 11.353 13.127 0.030 1.00 86.88 205 LEU A O 1
ATOM 1592 N N . LEU A 1 206 ? 9.111 12.946 -0.046 1.00 88.69 206 LEU A N 1
ATOM 1593 C CA . LEU A 1 206 ? 9.046 11.925 -1.101 1.00 88.69 206 LEU A CA 1
ATOM 1594 C C . LEU A 1 206 ? 8.653 12.446 -2.477 1.00 88.69 206 LEU A C 1
ATOM 1596 O O . LEU A 1 206 ? 8.949 11.777 -3.464 1.00 88.69 206 LEU A O 1
ATOM 1600 N N . LEU A 1 207 ? 7.905 13.548 -2.545 1.00 91.38 207 LEU A N 1
ATOM 1601 C CA . LEU A 1 207 ? 7.274 13.994 -3.783 1.00 91.38 207 LEU A CA 1
ATOM 1602 C C . LEU A 1 207 ? 7.895 15.298 -4.278 1.00 91.38 207 LEU A C 1
ATOM 1604 O O . LEU A 1 207 ? 8.067 16.253 -3.520 1.00 91.38 207 LEU A O 1
ATOM 1608 N N . HIS A 1 208 ? 8.126 15.384 -5.582 1.00 90.31 208 HIS A N 1
ATOM 1609 C CA . HIS A 1 208 ? 8.623 16.575 -6.252 1.00 90.31 208 HIS A CA 1
ATOM 1610 C C . HIS A 1 208 ? 7.552 17.178 -7.174 1.00 90.31 208 HIS A C 1
ATOM 1612 O O . HIS A 1 208 ? 7.254 16.660 -8.247 1.00 90.31 208 HIS A O 1
ATOM 1618 N N . ASN A 1 209 ? 6.997 18.328 -6.774 1.00 90.25 209 ASN A N 1
ATOM 1619 C CA . ASN A 1 209 ? 5.895 19.010 -7.474 1.00 90.25 209 ASN A CA 1
ATOM 1620 C C . ASN A 1 209 ? 4.702 18.072 -7.805 1.00 90.25 209 ASN A C 1
ATOM 1622 O O . ASN A 1 209 ? 4.330 17.939 -8.975 1.00 90.25 209 ASN A O 1
ATOM 1626 N N . PRO A 1 210 ? 4.102 17.399 -6.799 1.00 94.81 210 PRO A N 1
ATOM 1627 C CA . PRO A 1 210 ? 3.075 16.397 -7.054 1.00 94.81 210 PRO A CA 1
ATOM 1628 C C . PRO A 1 210 ? 1.734 16.997 -7.462 1.00 94.81 210 PRO A C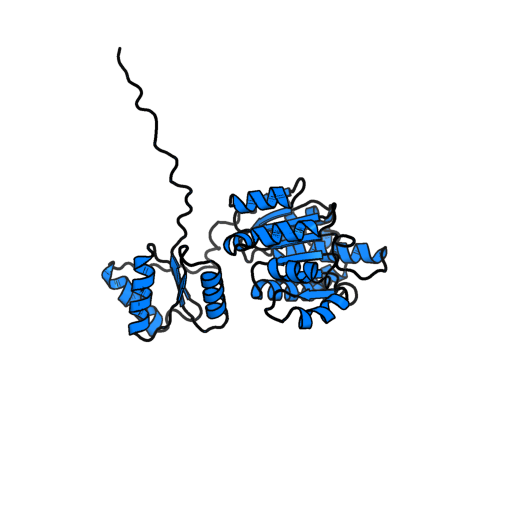 1
ATOM 1630 O O . PRO A 1 210 ? 1.305 18.037 -6.949 1.00 94.81 210 PRO A O 1
ATOM 1633 N N . VAL A 1 211 ? 0.992 16.251 -8.280 1.00 95.06 211 VAL A N 1
ATOM 1634 C CA . VAL A 1 211 ? -0.434 16.502 -8.480 1.00 95.06 211 VAL A CA 1
ATOM 1635 C C . VAL A 1 211 ? -1.213 15.958 -7.289 1.00 95.06 211 VAL A C 1
ATOM 1637 O O . VAL A 1 211 ? -1.143 14.775 -6.958 1.00 95.06 211 VAL A O 1
ATOM 1640 N N . ILE A 1 212 ? -1.983 16.836 -6.644 1.00 93.56 212 ILE A N 1
ATOM 1641 C CA . ILE A 1 212 ? -2.785 16.487 -5.471 1.00 93.56 212 ILE A CA 1
ATOM 1642 C C . ILE A 1 212 ? -4.216 16.176 -5.905 1.00 93.56 212 ILE A C 1
ATOM 1644 O O . ILE A 1 212 ? -4.994 17.076 -6.226 1.00 93.56 212 ILE A O 1
ATOM 1648 N N . LEU A 1 213 ? -4.585 14.900 -5.855 1.00 91.06 213 LEU A N 1
ATOM 1649 C CA . LEU A 1 213 ? -5.929 14.425 -6.154 1.00 91.06 213 LEU A CA 1
ATOM 1650 C C . LEU A 1 213 ? -6.731 14.304 -4.858 1.00 91.06 213 LEU A C 1
ATOM 1652 O O . LEU A 1 213 ? -6.546 13.381 -4.066 1.00 91.06 213 LEU A O 1
ATOM 1656 N N . LYS A 1 214 ? -7.642 15.256 -4.635 1.00 87.69 214 LYS A N 1
ATOM 1657 C CA . LYS A 1 214 ? -8.580 15.244 -3.503 1.00 87.69 214 LYS A CA 1
ATOM 1658 C C . LYS A 1 214 ? -9.929 14.725 -3.974 1.00 87.69 214 LYS A C 1
ATOM 1660 O O . LYS A 1 214 ? -10.822 15.505 -4.297 1.00 87.69 214 LYS A O 1
ATOM 1665 N N . LEU A 1 215 ? -10.069 13.408 -4.032 1.00 79.44 215 LEU A N 1
ATOM 1666 C CA . LEU A 1 215 ? -11.304 12.796 -4.499 1.00 79.44 215 LEU A CA 1
ATOM 1667 C C . LEU A 1 215 ? -12.268 12.702 -3.327 1.00 79.44 215 LEU A C 1
ATOM 1669 O O . LEU A 1 215 ? -12.247 11.764 -2.531 1.00 79.44 215 LEU A O 1
ATOM 1673 N N . GLN A 1 216 ? -13.079 13.748 -3.199 1.00 58.78 216 GLN A N 1
ATOM 1674 C CA . GLN A 1 216 ? -14.202 13.775 -2.280 1.00 58.78 216 GLN A CA 1
ATOM 1675 C C . GLN A 1 216 ? -15.250 12.775 -2.778 1.00 58.78 216 GLN A C 1
ATOM 1677 O O . GLN A 1 216 ? -16.100 13.101 -3.598 1.00 58.78 216 GLN A O 1
ATOM 1682 N N . GLY A 1 217 ? -15.185 11.539 -2.287 1.00 54.38 217 GLY A N 1
ATOM 1683 C CA . GLY A 1 217 ? -16.418 10.785 -2.090 1.00 54.38 217 GLY A CA 1
ATOM 1684 C C . GLY A 1 217 ? -17.216 11.443 -0.964 1.00 54.38 217 GLY A C 1
ATOM 1685 O O . GLY A 1 217 ? -16.630 12.124 -0.112 1.00 54.38 217 GLY A O 1
ATOM 1686 N N . SER A 1 218 ? -18.531 11.227 -0.918 1.00 45.78 218 SER A N 1
ATOM 1687 C CA . SER A 1 218 ? -19.283 11.430 0.321 1.00 45.78 218 SER A CA 1
ATOM 1688 C C . SER A 1 218 ? -18.500 10.773 1.465 1.00 45.78 218 SER A C 1
ATOM 1690 O O . SER A 1 218 ? -18.026 9.639 1.339 1.00 45.78 218 SER A O 1
ATOM 1692 N N . GLN A 1 219 ? -18.299 11.499 2.570 1.00 46.62 219 GLN A N 1
ATOM 1693 C CA . GLN A 1 219 ? -17.564 10.983 3.736 1.00 46.62 219 GLN A CA 1
ATOM 1694 C C . GLN A 1 219 ? -18.170 9.673 4.264 1.00 46.62 219 GLN A C 1
ATOM 1696 O O . GLN A 1 219 ? -17.491 8.890 4.920 1.00 46.62 219 GLN A O 1
ATOM 1701 N N . LEU A 1 220 ? -19.437 9.428 3.931 1.00 52.62 220 LEU A N 1
ATOM 1702 C CA . LEU A 1 220 ? -20.181 8.230 4.258 1.00 52.62 220 LEU A CA 1
ATOM 1703 C C . LEU A 1 220 ? -20.281 7.314 3.021 1.00 52.62 220 LEU A C 1
ATOM 1705 O O . LEU A 1 220 ? -20.463 7.814 1.903 1.00 52.62 220 LEU A O 1
ATOM 1709 N N . PRO A 1 221 ? -20.163 5.983 3.193 1.00 53.97 221 PRO A N 1
ATOM 1710 C CA . PRO A 1 221 ? -20.594 5.020 2.179 1.00 53.97 221 PRO A CA 1
ATOM 1711 C C . PRO A 1 221 ? -22.027 5.339 1.738 1.00 53.97 221 PRO A C 1
ATOM 1713 O O . PRO A 1 221 ? -22.815 5.825 2.553 1.00 53.97 221 PRO A O 1
ATOM 1716 N N . ASP A 1 222 ? -22.377 5.062 0.480 1.00 57.97 222 ASP A N 1
ATOM 1717 C CA . ASP A 1 222 ? -23.781 5.154 0.068 1.00 57.97 222 ASP A CA 1
ATOM 1718 C C . ASP A 1 222 ? -24.633 4.251 0.971 1.00 57.97 222 ASP A C 1
ATOM 1720 O O . ASP A 1 222 ? -24.169 3.208 1.439 1.00 57.97 222 ASP A O 1
ATOM 1724 N N . SER A 1 223 ? -25.890 4.624 1.217 1.00 59.31 223 SER A N 1
ATOM 1725 C CA . SER A 1 223 ? -26.806 3.845 2.069 1.00 59.31 223 SER A CA 1
ATOM 1726 C C . SER A 1 223 ? -27.021 2.405 1.575 1.00 59.31 223 SER A C 1
ATOM 1728 O O . SER A 1 223 ? -27.429 1.541 2.346 1.00 59.31 223 SER A O 1
ATOM 1730 N N . SER A 1 224 ? -26.701 2.122 0.308 1.00 61.19 224 SER A N 1
ATOM 1731 C CA . SER A 1 224 ? -26.671 0.776 -0.272 1.00 61.19 224 SER A CA 1
ATOM 1732 C C . SER A 1 224 ? -25.482 -0.078 0.196 1.00 61.19 224 SER A C 1
ATOM 1734 O O . SER A 1 224 ? -25.567 -1.302 0.165 1.00 61.19 224 SER A O 1
ATOM 1736 N N . GLN A 1 225 ? -24.383 0.545 0.634 1.00 64.44 225 GLN A N 1
ATOM 1737 C CA . GLN A 1 225 ? -23.141 -0.109 1.066 1.00 64.44 225 GLN A CA 1
ATOM 1738 C C . GLN A 1 225 ? -23.031 -0.252 2.590 1.00 64.44 225 GLN A C 1
ATOM 1740 O O . GLN A 1 225 ? -22.252 -1.075 3.069 1.00 64.44 225 GLN A O 1
ATOM 1745 N N . LEU A 1 226 ? -23.789 0.542 3.356 1.00 78.88 226 LEU A N 1
ATOM 1746 C CA . LEU A 1 226 ? -23.768 0.535 4.818 1.00 78.88 226 LEU A CA 1
ATOM 1747 C C . LEU A 1 226 ? -25.191 0.602 5.382 1.00 78.88 226 LEU A C 1
ATOM 1749 O O . LEU A 1 226 ? -25.863 1.627 5.279 1.00 78.88 226 LEU A O 1
ATOM 1753 N N . GLN A 1 227 ? -25.617 -0.470 6.051 1.00 82.62 227 GLN A N 1
ATOM 1754 C CA . GLN A 1 227 ? -26.851 -0.464 6.834 1.00 82.62 227 GLN A CA 1
ATOM 1755 C C . GLN A 1 227 ? -26.599 0.148 8.211 1.00 82.62 227 GLN A C 1
ATOM 1757 O O . GLN A 1 227 ? -25.667 -0.244 8.914 1.00 82.62 227 GLN A O 1
ATOM 1762 N N . GLN A 1 228 ? -27.445 1.097 8.600 1.00 85.25 228 GLN A N 1
ATOM 1763 C CA . GLN A 1 228 ? -27.351 1.781 9.885 1.00 85.25 228 GLN A CA 1
ATOM 1764 C C . GLN A 1 228 ? -28.596 1.490 10.717 1.00 85.25 228 GLN A C 1
ATOM 1766 O O . GLN A 1 228 ? -29.720 1.600 10.232 1.00 85.25 228 GLN A O 1
ATOM 1771 N N . TYR A 1 229 ? -28.380 1.150 11.985 1.00 89.25 229 TYR A N 1
ATOM 1772 C CA . TYR A 1 229 ? -29.434 0.901 12.960 1.00 89.25 229 TYR A CA 1
ATOM 1773 C C . TYR A 1 229 ? -29.191 1.767 14.194 1.00 89.25 229 TYR A C 1
ATOM 1775 O O . TYR A 1 229 ? -28.051 2.081 14.537 1.00 89.25 229 TYR A O 1
ATOM 1783 N N . THR A 1 230 ? -30.261 2.164 14.878 1.00 91.50 230 THR A N 1
ATOM 1784 C CA . THR A 1 230 ? -30.174 2.947 16.116 1.00 91.50 230 THR A CA 1
ATOM 1785 C C . THR A 1 230 ? -31.100 2.347 17.158 1.00 91.50 230 THR A C 1
ATOM 1787 O O . THR A 1 230 ? -32.279 2.126 16.892 1.00 91.50 230 THR A O 1
ATOM 1790 N N . ILE A 1 231 ? -30.566 2.107 18.354 1.00 91.50 231 ILE A N 1
ATOM 1791 C CA . ILE A 1 231 ? -31.316 1.599 19.503 1.00 91.50 231 ILE A CA 1
ATOM 1792 C C . ILE A 1 231 ? -31.289 2.684 20.576 1.00 91.50 231 ILE A C 1
ATOM 1794 O O . ILE A 1 231 ? -30.221 3.061 21.058 1.00 91.50 231 ILE A O 1
ATOM 1798 N N . LYS A 1 232 ? -32.465 3.204 20.937 1.00 93.75 232 LYS A N 1
ATOM 1799 C CA . LYS A 1 232 ? -32.606 4.115 22.078 1.00 93.75 232 LYS A CA 1
ATOM 1800 C C . LYS A 1 232 ? -32.597 3.284 23.358 1.00 93.75 232 LYS A C 1
ATOM 1802 O O . LYS A 1 232 ? -33.388 2.355 23.477 1.00 93.75 232 LYS A O 1
ATOM 1807 N N . CYS A 1 233 ? -31.695 3.604 24.274 1.00 93.00 233 CYS A N 1
ATOM 1808 C CA . CYS A 1 233 ? -31.538 2.915 25.550 1.00 93.00 233 CYS A CA 1
ATOM 1809 C C . CYS A 1 233 ? -30.906 3.848 26.580 1.00 93.00 233 CYS A C 1
ATOM 1811 O O . CYS A 1 233 ? -30.231 4.814 26.205 1.00 93.00 233 CYS A O 1
ATOM 1813 N N . GLU A 1 234 ? -31.120 3.537 27.855 1.00 93.44 234 GLU A N 1
ATOM 1814 C CA . GLU A 1 234 ? -30.432 4.205 28.952 1.00 93.44 234 GLU A CA 1
ATOM 1815 C C . GLU A 1 234 ? -28.968 3.759 29.025 1.00 93.44 234 GLU A C 1
ATOM 1817 O O . GLU A 1 234 ? -28.555 2.735 28.472 1.00 93.44 234 GLU A O 1
ATOM 1822 N N . GLU A 1 235 ? -28.150 4.553 29.709 1.00 87.12 235 GLU A N 1
ATOM 1823 C CA . GLU A 1 235 ? -26.704 4.341 29.760 1.00 87.12 235 GLU A CA 1
ATOM 1824 C C . GLU A 1 235 ? -26.312 3.001 30.401 1.00 87.12 235 GLU A C 1
ATOM 1826 O O . GLU A 1 235 ? -25.346 2.360 29.973 1.00 87.12 235 GLU A O 1
ATOM 1831 N N . GLU A 1 236 ? -27.085 2.582 31.400 1.00 87.19 236 GLU A N 1
ATOM 1832 C CA . GLU A 1 236 ? -26.901 1.347 32.164 1.00 87.19 236 GLU A CA 1
ATOM 1833 C C . GLU A 1 236 ? -27.252 0.104 31.329 1.00 87.19 236 GLU A C 1
ATOM 1835 O O . GLU A 1 236 ? -26.577 -0.924 31.424 1.00 87.19 236 GLU A O 1
ATOM 1840 N N . ASP A 1 237 ? -28.218 0.226 30.413 1.00 92.31 237 ASP A N 1
ATOM 1841 C CA . ASP A 1 237 ? -28.695 -0.880 29.578 1.00 92.31 237 ASP A CA 1
ATOM 1842 C C . ASP A 1 237 ? -27.735 -1.226 28.434 1.00 92.31 237 ASP A C 1
ATOM 1844 O O . ASP A 1 237 ? -27.780 -2.331 27.888 1.00 92.31 237 ASP A O 1
ATOM 1848 N N . LYS A 1 238 ? -26.839 -0.304 28.053 1.00 93.44 238 LYS A N 1
ATOM 1849 C CA . LYS A 1 238 ? -25.930 -0.485 26.906 1.00 93.44 238 LYS A CA 1
ATOM 1850 C C . LYS A 1 238 ? -25.086 -1.753 27.017 1.00 93.44 238 LYS A C 1
ATOM 1852 O O . LYS A 1 238 ? -24.912 -2.451 26.020 1.00 93.44 238 LYS A O 1
ATOM 1857 N N . PHE A 1 239 ? -24.575 -2.069 28.209 1.00 92.31 239 PHE A N 1
ATOM 1858 C CA . PHE A 1 239 ? -23.758 -3.268 28.431 1.00 92.31 239 PHE A CA 1
ATOM 1859 C C . PHE A 1 239 ? -24.578 -4.545 28.210 1.00 92.31 239 PHE A C 1
ATOM 1861 O O . PHE A 1 239 ? -24.143 -5.445 27.489 1.00 92.31 239 PHE A O 1
ATOM 1868 N N . LEU A 1 240 ? -25.792 -4.590 28.764 1.00 92.81 240 LEU A N 1
ATOM 1869 C CA . LEU A 1 240 ? -26.705 -5.720 28.612 1.00 92.81 240 LEU A CA 1
ATOM 1870 C C . LEU A 1 240 ? -27.165 -5.889 27.157 1.00 92.81 240 LEU A C 1
ATOM 1872 O O . LEU A 1 240 ? -27.226 -7.012 26.655 1.00 92.81 240 LEU A O 1
ATOM 1876 N N . LEU A 1 241 ? -27.442 -4.787 26.460 1.00 94.19 241 LEU A N 1
ATOM 1877 C CA . LEU A 1 241 ? -27.810 -4.793 25.045 1.00 94.19 241 LEU A CA 1
ATOM 1878 C C . LEU A 1 241 ? -26.676 -5.320 24.171 1.00 94.19 241 LEU A C 1
ATOM 1880 O O . LEU A 1 241 ? -26.911 -6.204 23.351 1.00 94.19 241 LEU A O 1
ATOM 1884 N N . ILE A 1 242 ? -25.448 -4.838 24.374 1.00 93.31 242 ILE A N 1
ATOM 1885 C CA . ILE A 1 242 ? -24.266 -5.335 23.659 1.00 93.31 242 ILE A CA 1
ATOM 1886 C C . ILE A 1 242 ? -24.102 -6.840 23.887 1.00 93.31 242 ILE A C 1
ATOM 1888 O O . ILE A 1 242 ? -23.963 -7.597 22.925 1.00 93.31 242 ILE A O 1
ATOM 1892 N N . TYR A 1 243 ? -24.178 -7.286 25.143 1.00 93.19 243 TYR A N 1
ATOM 1893 C CA . TYR A 1 243 ? -24.127 -8.707 25.472 1.00 93.19 243 TYR A CA 1
ATOM 1894 C C . TYR A 1 243 ? -25.221 -9.499 24.748 1.00 93.19 243 TYR A C 1
ATOM 1896 O O . TYR A 1 243 ? -24.937 -10.535 24.153 1.00 93.19 243 TYR A O 1
ATOM 1904 N N . THR A 1 244 ? -26.453 -8.993 24.736 1.00 93.00 244 THR A N 1
ATOM 1905 C CA . THR A 1 244 ? -27.595 -9.649 24.088 1.00 93.00 244 THR A CA 1
ATOM 1906 C C . THR A 1 244 ? -27.404 -9.747 22.572 1.00 93.00 244 THR A C 1
ATOM 1908 O O . THR A 1 244 ? -27.607 -10.817 22.002 1.00 93.00 244 THR A O 1
ATOM 1911 N N . LEU A 1 245 ? -26.945 -8.674 21.917 1.00 93.62 245 LEU A N 1
ATOM 1912 C CA . LEU A 1 245 ? -26.658 -8.649 20.476 1.00 93.62 245 LEU A CA 1
ATOM 1913 C C . LEU A 1 245 ? -25.601 -9.688 20.079 1.00 93.62 245 LEU A C 1
ATOM 1915 O O . LEU A 1 245 ? -25.751 -10.366 19.059 1.00 93.62 245 LEU A O 1
ATOM 1919 N N . LEU A 1 246 ? -24.556 -9.834 20.897 1.00 92.56 246 LEU A N 1
ATOM 1920 C CA . LEU A 1 246 ? -23.490 -10.810 20.678 1.00 92.56 246 LEU A CA 1
ATOM 1921 C C . LEU A 1 246 ? -23.954 -12.239 20.992 1.00 92.56 246 LEU A C 1
ATOM 1923 O O . LEU A 1 246 ? -23.748 -13.153 20.194 1.00 92.56 246 LEU A O 1
ATOM 1927 N N . LYS A 1 247 ? -24.623 -12.450 22.133 1.00 90.81 247 LYS A N 1
ATOM 1928 C CA . LYS A 1 247 ? -25.025 -13.783 22.604 1.00 90.81 247 LYS A CA 1
ATOM 1929 C C . LYS A 1 247 ? -26.123 -14.405 21.746 1.00 90.81 247 LYS A C 1
ATOM 1931 O O . LYS A 1 247 ? -26.075 -15.604 21.487 1.00 90.81 247 LYS A O 1
ATOM 1936 N N . LEU A 1 248 ? -27.072 -13.595 21.271 1.00 92.88 248 LEU A N 1
ATOM 1937 C CA . LEU A 1 248 ? -28.108 -14.022 20.325 1.00 92.88 248 LEU A CA 1
ATOM 1938 C C . LEU A 1 248 ? -27.591 -14.127 18.880 1.00 92.88 248 LEU A C 1
ATOM 1940 O O . LEU A 1 248 ? -28.366 -14.442 17.979 1.00 92.88 248 LEU A O 1
ATOM 1944 N N . GLN A 1 249 ? -26.298 -13.871 18.646 1.00 89.25 249 GLN A N 1
ATOM 1945 C CA . GLN A 1 249 ? -25.670 -13.883 17.324 1.00 89.25 249 GLN A CA 1
ATOM 1946 C C . GLN A 1 249 ? -26.396 -12.996 16.301 1.00 89.25 249 GLN A C 1
ATOM 1948 O O . GLN A 1 249 ? -26.506 -13.359 15.125 1.00 89.25 249 GLN A O 1
ATOM 1953 N N . LEU A 1 250 ? -26.902 -11.843 16.750 1.00 89.31 250 LEU A N 1
ATOM 1954 C CA . LEU A 1 250 ? -27.462 -10.810 15.874 1.00 89.31 250 LEU A CA 1
ATOM 1955 C C . LEU A 1 250 ? -26.341 -10.034 15.175 1.00 89.31 250 LEU A C 1
ATOM 1957 O O . LEU A 1 250 ? -26.489 -9.627 14.027 1.00 89.31 250 LEU A O 1
ATOM 1961 N N . VAL A 1 251 ? -25.198 -9.895 15.851 1.00 88.00 251 VAL A N 1
ATOM 1962 C CA . VAL A 1 251 ? -23.934 -9.443 15.264 1.00 88.00 251 VAL A CA 1
ATOM 1963 C C . VAL A 1 251 ? -23.022 -10.659 15.126 1.00 88.00 251 VAL A C 1
ATOM 1965 O O . VAL A 1 251 ? -22.828 -11.402 16.089 1.00 88.00 251 VAL A O 1
ATOM 1968 N N . ARG A 1 252 ? -22.499 -10.899 13.920 1.00 85.44 252 ARG A N 1
ATOM 1969 C CA . ARG A 1 252 ? -21.668 -12.069 13.604 1.00 85.44 252 ARG A CA 1
ATOM 1970 C C . ARG A 1 252 ? -20.374 -11.653 12.923 1.00 85.44 252 ARG A C 1
ATOM 1972 O O . ARG A 1 252 ? -20.361 -10.723 12.122 1.00 85.44 252 ARG A O 1
ATOM 1979 N N . GLY A 1 253 ? -19.324 -12.423 13.187 1.00 87.31 253 GLY A N 1
ATOM 1980 C CA . GLY A 1 253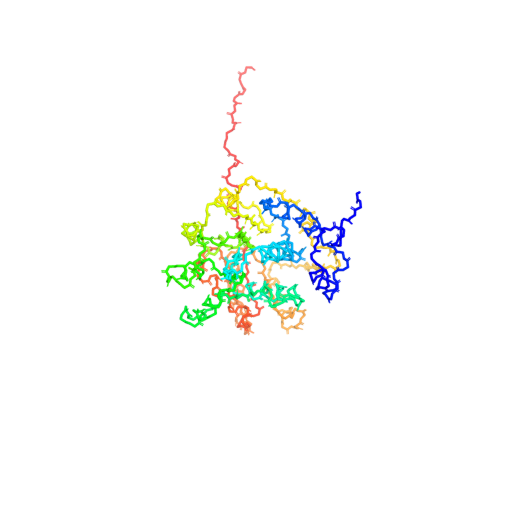 ? -18.003 -12.212 12.611 1.00 87.31 253 GLY A CA 1
ATOM 1981 C C . GLY A 1 253 ? -17.233 -11.081 13.285 1.00 87.31 253 GLY A C 1
ATOM 1982 O O . GLY A 1 253 ? -17.520 -10.681 14.416 1.00 87.31 253 GLY A O 1
ATOM 1983 N N . LYS A 1 254 ? -16.231 -10.580 12.563 1.00 89.44 254 LYS A N 1
ATOM 1984 C CA . LYS A 1 254 ? -15.303 -9.566 13.057 1.00 89.44 254 LYS A CA 1
ATOM 1985 C C . LYS A 1 254 ? -16.024 -8.250 13.330 1.00 89.44 254 LYS A C 1
ATOM 1987 O O . LYS A 1 254 ? -16.574 -7.636 12.420 1.00 89.44 254 LYS A O 1
ATOM 1992 N N . THR A 1 255 ? -15.993 -7.824 14.585 1.00 92.50 255 THR A N 1
ATOM 1993 C CA . THR A 1 255 ? -16.751 -6.688 15.104 1.00 92.50 255 THR A CA 1
ATOM 1994 C C . THR A 1 255 ? -15.807 -5.644 15.684 1.00 92.50 255 THR A C 1
ATOM 1996 O O . THR A 1 255 ? -14.901 -5.963 16.454 1.00 92.50 255 THR A O 1
ATOM 1999 N N . LEU A 1 256 ? -16.041 -4.380 15.338 1.00 92.62 256 LEU A N 1
ATOM 2000 C CA . LEU A 1 256 ? -15.331 -3.241 15.906 1.00 92.62 256 LEU A CA 1
ATOM 2001 C C . LEU A 1 256 ? -16.313 -2.395 16.728 1.00 92.62 256 LEU A C 1
ATOM 2003 O O . LEU A 1 256 ? -17.346 -1.967 16.217 1.00 92.62 256 LEU A O 1
ATOM 2007 N N . MET A 1 257 ? -16.009 -2.186 18.006 1.00 92.69 257 MET A N 1
ATOM 2008 C CA . MET A 1 257 ? -16.844 -1.461 18.962 1.00 92.69 257 MET A CA 1
ATOM 2009 C C . MET A 1 257 ? -16.163 -0.164 19.376 1.00 92.69 257 MET A C 1
ATOM 2011 O O . MET A 1 257 ? -15.158 -0.196 20.080 1.00 92.69 257 MET A O 1
ATOM 2015 N N . PHE A 1 258 ? -16.728 0.973 18.982 1.00 92.88 258 PHE A N 1
ATOM 2016 C CA . PHE A 1 258 ? -16.221 2.280 19.390 1.00 92.88 258 PHE A CA 1
ATOM 2017 C C . PHE A 1 258 ? -16.838 2.732 20.716 1.00 92.88 258 PHE A C 1
ATOM 2019 O O . PHE A 1 258 ? -18.052 2.652 20.919 1.00 92.88 258 PHE A O 1
ATOM 2026 N N . VAL A 1 259 ? -15.998 3.229 21.620 1.00 91.88 259 VAL A N 1
ATOM 2027 C CA . VAL A 1 259 ? -16.387 3.764 22.931 1.00 91.88 259 VAL A CA 1
ATOM 2028 C C . VAL A 1 259 ? -15.713 5.107 23.167 1.00 91.88 259 VAL A C 1
ATOM 2030 O O . VAL A 1 259 ? -14.533 5.281 22.892 1.00 91.88 259 VAL A O 1
ATOM 2033 N N . GLY A 1 260 ? -16.459 6.061 23.727 1.00 88.88 260 GLY A N 1
ATOM 2034 C CA . GLY A 1 260 ? -15.991 7.445 23.864 1.00 88.88 260 GLY A CA 1
ATOM 2035 C C . GLY A 1 260 ? -14.935 7.699 24.947 1.00 88.88 260 GLY A C 1
ATOM 2036 O O . GLY A 1 260 ? -14.452 8.820 25.050 1.00 88.88 260 GLY A O 1
ATOM 2037 N N . ALA A 1 261 ? -14.587 6.711 25.779 1.00 88.50 261 ALA A N 1
ATOM 2038 C CA . ALA A 1 261 ? -13.613 6.873 26.862 1.00 88.50 261 ALA A CA 1
ATOM 2039 C C . ALA A 1 261 ? -12.779 5.602 27.077 1.00 88.50 261 ALA A C 1
ATOM 2041 O O . ALA A 1 261 ? -13.302 4.489 26.980 1.00 88.50 261 ALA A O 1
ATOM 2042 N N . MET A 1 262 ? -11.502 5.771 27.439 1.00 87.75 262 MET A N 1
ATOM 2043 C CA . MET A 1 262 ? -10.570 4.658 27.683 1.00 87.75 262 MET A CA 1
ATOM 2044 C C . MET A 1 262 ? -10.973 3.806 28.885 1.00 87.75 262 MET A C 1
ATOM 2046 O O . MET A 1 262 ? -11.045 2.588 28.770 1.00 87.75 262 MET A O 1
ATOM 2050 N N . ASP A 1 263 ? -11.378 4.411 29.999 1.00 90.19 263 ASP A N 1
ATOM 2051 C CA . ASP A 1 263 ? -11.874 3.638 31.148 1.00 90.19 263 ASP A CA 1
ATOM 2052 C C . ASP A 1 263 ? -13.080 2.767 30.777 1.00 90.19 263 ASP A C 1
ATOM 2054 O O . ASP A 1 263 ? -13.257 1.651 31.274 1.00 90.19 263 ASP A O 1
ATOM 2058 N N . ARG A 1 264 ? -13.916 3.262 29.859 1.00 90.62 264 ARG A N 1
ATOM 2059 C CA . ARG A 1 264 ? -15.095 2.540 29.389 1.00 90.62 264 ARG A CA 1
ATOM 2060 C C . ARG A 1 264 ? -14.727 1.354 28.504 1.00 90.62 264 ARG A C 1
ATOM 2062 O O . ARG A 1 264 ? -15.400 0.329 28.600 1.00 90.62 264 ARG A O 1
ATOM 2069 N N . SER A 1 265 ? -13.685 1.459 27.680 1.00 92.44 265 SER A N 1
ATOM 2070 C CA . SER A 1 265 ? -13.243 0.342 26.839 1.00 92.44 265 SER A CA 1
ATOM 2071 C C . SER A 1 265 ? -12.756 -0.833 27.682 1.00 92.44 265 SER A C 1
ATOM 2073 O O . SER A 1 265 ? -13.174 -1.967 27.444 1.00 92.44 265 SER A O 1
ATOM 2075 N N . TYR A 1 266 ? -11.989 -0.565 28.740 1.00 92.69 266 TYR A N 1
ATOM 2076 C CA . TYR A 1 266 ? -11.564 -1.598 29.684 1.00 92.69 266 TYR A CA 1
ATOM 2077 C C . TYR A 1 266 ? -12.725 -2.165 30.506 1.00 92.69 266 TYR A C 1
ATOM 2079 O O . TYR A 1 266 ? -12.801 -3.380 30.680 1.00 92.69 266 TYR A O 1
ATOM 2087 N N . ARG A 1 267 ? -13.672 -1.332 30.962 1.00 93.00 267 ARG A N 1
ATOM 2088 C CA . ARG A 1 267 ? -14.884 -1.824 31.646 1.00 93.00 267 ARG A CA 1
ATOM 2089 C C . ARG A 1 267 ? -15.712 -2.745 30.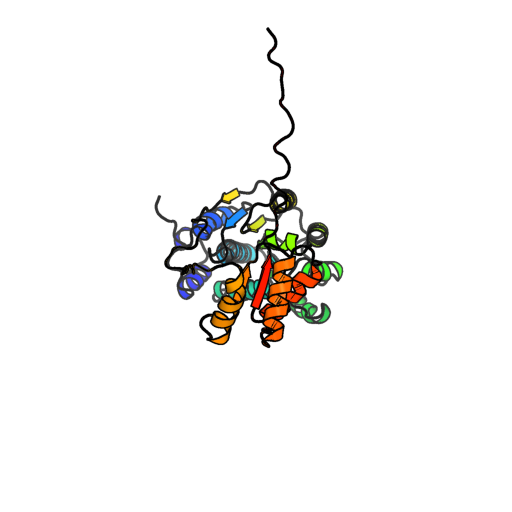753 1.00 93.00 267 ARG A C 1
ATOM 2091 O O . ARG A 1 267 ? -16.147 -3.795 31.214 1.00 93.00 267 ARG A O 1
ATOM 2098 N N . LEU A 1 268 ? -15.911 -2.374 29.487 1.00 93.19 268 LEU A N 1
ATOM 2099 C CA . LEU A 1 268 ? -16.639 -3.199 28.523 1.00 93.19 268 LEU A CA 1
ATOM 2100 C C . LEU A 1 268 ? -15.907 -4.512 28.250 1.00 93.19 268 LEU A C 1
ATOM 2102 O O . LEU A 1 268 ? -16.545 -5.560 28.237 1.00 93.19 268 LEU A O 1
ATOM 2106 N N . LYS A 1 269 ? -14.579 -4.472 28.104 1.00 94.00 269 LYS A N 1
ATOM 2107 C CA . LYS A 1 269 ? -13.757 -5.677 27.971 1.00 94.00 269 LYS A CA 1
ATOM 2108 C C . LYS A 1 269 ? -13.964 -6.626 29.153 1.00 94.00 269 LYS A C 1
ATOM 2110 O O . LYS A 1 269 ? -14.331 -7.775 28.939 1.00 94.00 269 LYS A O 1
ATOM 2115 N N . LEU A 1 270 ? -13.766 -6.140 30.380 1.00 94.00 270 LEU A N 1
ATOM 2116 C CA . LEU A 1 270 ? -13.896 -6.952 31.594 1.00 94.00 270 LEU A CA 1
ATOM 2117 C C . LEU A 1 270 ? -15.304 -7.539 31.732 1.00 94.00 270 LEU A C 1
ATOM 2119 O O . LEU A 1 270 ? -15.457 -8.703 32.090 1.00 94.00 270 LEU A O 1
ATOM 2123 N N . PHE A 1 271 ? -16.330 -6.751 31.406 1.00 94.44 271 PHE A N 1
ATOM 2124 C CA . PHE A 1 271 ? -17.711 -7.216 31.389 1.00 94.44 271 PHE A CA 1
ATOM 2125 C C . PHE A 1 271 ? -17.914 -8.356 30.380 1.00 94.44 271 PHE A C 1
ATOM 2127 O O . PHE A 1 271 ? -18.451 -9.395 30.742 1.00 94.44 271 PHE A O 1
ATOM 2134 N N . LEU A 1 272 ? -17.451 -8.213 29.134 1.00 93.50 272 LEU A N 1
ATOM 2135 C CA . LEU A 1 272 ? -17.570 -9.266 28.117 1.00 93.50 272 LEU A CA 1
ATOM 2136 C C . LEU A 1 272 ? -16.788 -10.537 28.488 1.00 93.50 272 LEU A C 1
ATOM 2138 O O . LEU A 1 272 ? -17.304 -11.644 28.318 1.00 93.50 272 LEU A O 1
ATOM 2142 N N . GLU A 1 273 ? -15.591 -10.390 29.061 1.00 92.62 273 GLU A N 1
ATOM 2143 C CA . GLU A 1 273 ? -14.768 -11.513 29.523 1.00 92.62 273 GLU A CA 1
ATOM 2144 C C . GLU A 1 273 ? -15.461 -12.324 30.628 1.00 92.62 273 GLU A C 1
ATOM 2146 O O . GLU A 1 273 ? -15.394 -13.554 30.607 1.00 92.62 273 GLU A O 1
ATOM 2151 N N . GLN A 1 274 ? -16.203 -11.677 31.537 1.00 93.00 274 GLN A N 1
ATOM 2152 C CA . GLN A 1 274 ? -16.999 -12.377 32.559 1.00 93.00 274 GLN A CA 1
ATOM 2153 C C . GLN A 1 274 ? -18.065 -13.305 31.959 1.00 93.00 274 GLN A C 1
ATOM 2155 O O . GLN A 1 274 ? -18.404 -14.322 32.562 1.00 93.00 274 GLN A O 1
ATOM 2160 N N . PHE A 1 275 ? -18.564 -12.995 30.761 1.00 91.44 275 PHE A N 1
ATOM 2161 C CA . PHE A 1 275 ? -19.523 -13.832 30.036 1.00 91.44 275 PHE A CA 1
ATOM 2162 C C . PHE A 1 275 ? -18.867 -14.766 29.006 1.00 91.44 275 PHE A C 1
ATOM 2164 O O . PHE A 1 275 ? -19.564 -15.364 28.179 1.00 91.44 275 PHE A O 1
ATOM 2171 N N . GLY A 1 276 ? -17.538 -14.910 29.053 1.00 90.50 276 GLY A N 1
ATOM 2172 C CA . GLY A 1 276 ? -16.774 -15.780 28.161 1.00 90.50 276 GLY A CA 1
ATOM 2173 C C . GLY A 1 276 ? -16.695 -15.270 26.722 1.00 90.50 276 GLY A C 1
ATOM 2174 O O . GLY A 1 276 ? -16.519 -16.070 25.806 1.00 90.50 276 GLY A O 1
ATOM 2175 N N . ILE A 1 277 ? -16.863 -13.962 26.508 1.00 91.31 277 ILE A N 1
ATOM 2176 C CA . ILE A 1 277 ? -16.746 -13.327 25.195 1.00 91.31 277 ILE A CA 1
ATOM 2177 C C . ILE A 1 277 ? -15.367 -12.653 25.118 1.00 91.31 277 ILE A C 1
ATOM 2179 O O . ILE A 1 277 ? -15.166 -11.609 25.741 1.00 91.31 277 ILE A O 1
ATOM 2183 N N . PRO A 1 278 ? -14.400 -13.227 24.379 1.00 89.88 278 PRO A N 1
ATOM 2184 C CA . PRO A 1 278 ? -13.067 -12.653 24.274 1.00 89.88 278 PRO A CA 1
ATOM 2185 C C . PRO A 1 278 ? -13.098 -11.372 23.432 1.00 89.88 278 PRO A C 1
ATOM 2187 O O . PRO A 1 278 ? -13.567 -11.367 22.293 1.00 89.88 278 PRO A O 1
ATOM 2190 N N . ALA A 1 279 ? -12.558 -10.288 23.985 1.00 92.62 279 ALA A N 1
ATOM 2191 C CA . ALA A 1 279 ? -12.427 -9.005 23.305 1.00 92.62 279 ALA A CA 1
ATOM 2192 C C . ALA A 1 279 ? -11.059 -8.380 23.598 1.00 92.62 279 ALA A C 1
ATOM 2194 O O . ALA A 1 279 ? -10.523 -8.496 24.702 1.00 92.62 279 ALA A O 1
ATOM 2195 N N . CYS A 1 280 ? -10.498 -7.678 22.618 1.00 92.56 280 CYS A N 1
ATOM 2196 C CA . CYS A 1 280 ? -9.267 -6.914 22.785 1.00 92.56 280 CYS A CA 1
ATOM 2197 C C . CYS A 1 280 ? -9.558 -5.408 22.775 1.00 92.56 280 CYS A C 1
ATOM 2199 O O . CYS A 1 280 ? -10.505 -4.953 22.142 1.00 92.56 280 CYS A O 1
ATOM 2201 N N . VAL A 1 281 ? -8.760 -4.627 23.506 1.00 92.50 281 VAL A N 1
ATOM 2202 C CA . VAL A 1 281 ? -8.897 -3.164 23.577 1.00 92.50 281 VAL A CA 1
ATOM 2203 C C . VAL A 1 281 ? -7.778 -2.525 22.772 1.00 92.50 281 VAL A C 1
ATOM 2205 O O . VAL A 1 281 ? -6.614 -2.848 22.990 1.00 92.50 281 VAL A O 1
ATOM 2208 N N . LEU A 1 282 ? -8.126 -1.608 21.875 1.00 89.12 282 LEU A N 1
ATOM 2209 C CA . LEU A 1 282 ? -7.195 -0.814 21.083 1.00 89.12 282 LEU A CA 1
ATOM 2210 C C . LEU A 1 282 ? -7.365 0.667 21.450 1.00 89.12 282 LEU A C 1
ATOM 2212 O O . LEU A 1 282 ? -8.419 1.253 21.221 1.00 89.12 282 LEU A O 1
ATOM 2216 N N . ASN A 1 283 ? -6.334 1.278 22.027 1.00 86.50 283 ASN A N 1
ATOM 2217 C CA . ASN A 1 283 ? -6.322 2.703 22.368 1.00 86.50 283 ASN A CA 1
ATOM 2218 C C . ASN A 1 283 ? -4.963 3.332 22.015 1.00 86.50 283 ASN A C 1
ATOM 2220 O O . ASN A 1 283 ? -4.018 2.623 21.657 1.00 86.50 283 ASN A O 1
ATOM 2224 N N . SER A 1 284 ? -4.885 4.661 22.081 1.00 77.56 284 SER A N 1
ATOM 2225 C CA . SER A 1 284 ? -3.699 5.443 21.710 1.00 77.56 284 SER A CA 1
ATOM 2226 C C . SER A 1 284 ? -2.579 5.427 22.757 1.00 77.56 284 SER A C 1
ATOM 2228 O O . SER A 1 284 ? -1.432 5.676 22.400 1.00 77.56 284 SER A O 1
ATOM 2230 N N . GLU A 1 285 ? -2.874 5.108 24.022 1.00 78.62 285 GLU A N 1
ATOM 2231 C CA . GLU A 1 285 ? -1.861 5.000 25.085 1.00 78.62 285 GLU A CA 1
ATOM 2232 C C . GLU A 1 285 ? -1.008 3.732 24.966 1.00 78.62 285 GLU A C 1
ATOM 2234 O O . GLU A 1 285 ? 0.113 3.674 25.478 1.00 78.62 285 GLU A O 1
ATOM 2239 N N . LEU A 1 286 ? -1.517 2.701 24.285 1.00 79.31 286 LEU A N 1
ATOM 2240 C CA . LEU A 1 286 ? -0.755 1.485 24.045 1.00 79.31 286 LEU A CA 1
ATOM 2241 C C . LEU A 1 286 ? 0.440 1.765 23.120 1.00 79.31 286 LEU A C 1
ATOM 2243 O O . LEU A 1 286 ? 0.268 2.345 22.043 1.00 79.31 286 LEU A O 1
ATOM 2247 N N . PRO A 1 287 ? 1.640 1.255 23.462 1.00 77.94 287 PRO A N 1
ATOM 2248 C CA . PRO A 1 287 ? 2.781 1.300 22.562 1.00 77.94 287 PRO A CA 1
ATOM 2249 C C . PRO A 1 287 ? 2.426 0.728 21.189 1.00 77.94 287 PRO A C 1
ATOM 2251 O O . PRO A 1 287 ? 1.709 -0.270 21.077 1.00 77.94 287 PRO A O 1
ATOM 2254 N N . ILE A 1 288 ? 2.989 1.321 20.137 1.00 66.12 288 ILE A N 1
ATOM 2255 C CA . ILE A 1 288 ? 2.777 0.920 18.739 1.00 66.12 288 ILE A CA 1
ATOM 2256 C C . ILE A 1 288 ? 2.915 -0.593 18.534 1.00 66.12 288 ILE A C 1
ATOM 2258 O O . ILE A 1 288 ? 2.055 -1.207 17.908 1.00 66.12 288 ILE A O 1
ATOM 2262 N N . GLN A 1 289 ? 3.946 -1.214 19.111 1.00 69.50 289 GLN A N 1
ATOM 2263 C CA . GLN A 1 289 ? 4.171 -2.657 18.989 1.00 69.50 289 GLN A CA 1
ATOM 2264 C C . GLN A 1 289 ? 3.001 -3.481 19.548 1.00 69.50 289 GLN A C 1
ATOM 2266 O O . GLN A 1 289 ? 2.596 -4.467 18.932 1.00 69.50 289 GLN A O 1
ATOM 2271 N N . SER A 1 290 ? 2.413 -3.046 20.665 1.00 79.75 290 SER A N 1
ATOM 2272 C CA . SER A 1 290 ? 1.226 -3.668 21.255 1.00 79.75 290 SER A CA 1
ATOM 2273 C C . SER A 1 290 ? -0.003 -3.481 20.366 1.00 79.75 290 SER A C 1
ATOM 2275 O O . SER A 1 290 ? -0.737 -4.441 20.142 1.00 79.75 290 SER A O 1
ATOM 2277 N N . ARG A 1 291 ? -0.198 -2.285 19.788 1.00 79.62 291 ARG A N 1
ATOM 2278 C CA . ARG A 1 291 ? -1.293 -2.015 18.835 1.00 79.62 291 ARG A CA 1
ATOM 2279 C C . ARG A 1 291 ? -1.196 -2.926 17.606 1.00 79.62 291 ARG A C 1
ATOM 2281 O O . ARG A 1 291 ? -2.162 -3.603 17.258 1.00 79.62 291 ARG A O 1
ATOM 2288 N N . CYS A 1 292 ? -0.008 -3.026 17.009 1.00 69.94 292 CYS A N 1
ATOM 2289 C CA . CYS A 1 292 ? 0.262 -3.921 15.882 1.00 69.94 292 CYS A CA 1
ATOM 2290 C C . CYS A 1 292 ? 0.035 -5.397 16.246 1.00 69.94 292 CYS A C 1
ATOM 2292 O O . CYS A 1 292 ? -0.501 -6.164 15.441 1.00 69.94 292 CYS A O 1
ATOM 2294 N N . HIS A 1 293 ? 0.414 -5.808 17.460 1.00 79.06 293 HIS A N 1
ATOM 2295 C CA . HIS A 1 293 ? 0.184 -7.167 17.945 1.00 79.06 293 HIS A CA 1
ATOM 2296 C C . HIS A 1 293 ? -1.312 -7.493 18.057 1.00 79.06 293 HIS A C 1
ATOM 2298 O O . HIS A 1 293 ? -1.746 -8.527 17.551 1.00 79.06 293 HIS A O 1
ATOM 2304 N N . ILE A 1 294 ? -2.107 -6.587 18.631 1.00 85.69 294 ILE A N 1
ATOM 2305 C CA . ILE A 1 294 ? -3.562 -6.741 18.783 1.00 85.69 294 ILE A CA 1
ATOM 2306 C C . ILE A 1 294 ? -4.248 -6.868 17.419 1.00 85.69 294 ILE A C 1
ATOM 2308 O O . ILE A 1 294 ? -5.047 -7.782 17.211 1.00 85.69 294 ILE A O 1
ATOM 2312 N N . ILE A 1 295 ? -3.890 -6.006 16.462 1.00 81.81 295 ILE A N 1
ATOM 2313 C CA . ILE A 1 295 ? -4.413 -6.068 15.089 1.00 81.81 295 ILE A CA 1
ATOM 2314 C C . ILE A 1 295 ? -4.042 -7.404 14.431 1.00 81.81 295 ILE A C 1
ATOM 2316 O O . ILE A 1 295 ? -4.879 -8.033 13.785 1.00 81.81 295 ILE A O 1
ATOM 2320 N N . THR A 1 296 ? -2.809 -7.880 14.634 1.00 76.19 296 THR A N 1
ATOM 2321 C CA . THR A 1 296 ? -2.368 -9.186 14.118 1.00 76.19 296 THR A CA 1
ATOM 2322 C C . THR A 1 2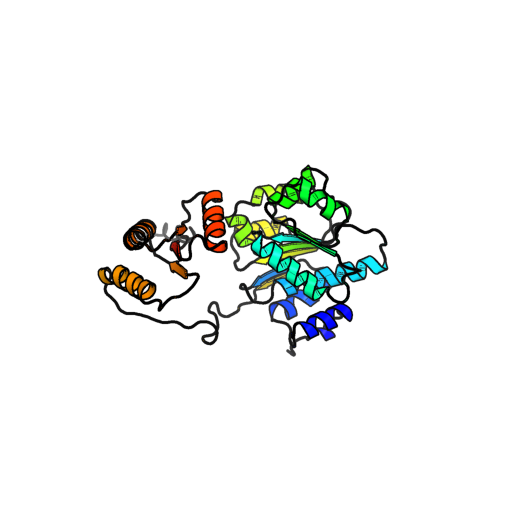96 ? -3.225 -10.322 14.683 1.00 76.19 296 THR A C 1
ATOM 2324 O O . THR A 1 296 ? -3.690 -11.172 13.925 1.00 76.19 296 THR A O 1
ATOM 2327 N N . GLN A 1 297 ? -3.472 -10.328 15.996 1.00 83.94 297 GLN A N 1
ATOM 2328 C CA . GLN A 1 297 ? -4.283 -11.352 16.660 1.00 83.94 297 GLN A CA 1
ATOM 2329 C C . GLN A 1 297 ? -5.736 -11.343 16.172 1.00 83.94 297 GLN A C 1
ATOM 2331 O O . GLN A 1 297 ? -6.302 -12.400 15.890 1.00 83.94 297 GLN A O 1
ATOM 2336 N N . PHE A 1 298 ? -6.321 -10.159 16.002 1.00 87.06 298 PHE A N 1
ATOM 2337 C CA . PHE A 1 298 ? -7.652 -10.000 15.420 1.00 87.06 298 PHE A CA 1
ATOM 2338 C C . PHE A 1 298 ? -7.711 -10.493 13.969 1.00 87.06 298 PHE A C 1
ATOM 2340 O O . PHE A 1 298 ? -8.638 -11.196 13.565 1.00 87.06 298 PHE A O 1
ATOM 2347 N N . ASN A 1 299 ? -6.693 -10.190 13.160 1.00 77.88 299 ASN A N 1
ATOM 2348 C CA . ASN A 1 299 ? -6.610 -10.671 11.781 1.00 77.88 299 ASN A CA 1
ATOM 2349 C C . ASN A 1 299 ? -6.521 -12.201 11.707 1.00 77.88 299 ASN A C 1
ATOM 2351 O O . ASN A 1 299 ? -7.193 -12.800 10.867 1.00 77.88 299 ASN A O 1
ATOM 2355 N N . GLN A 1 300 ? -5.791 -12.818 12.636 1.00 81.56 300 GLN A N 1
ATOM 2356 C CA . GLN A 1 300 ? -5.634 -14.269 12.768 1.00 81.56 300 GLN A CA 1
ATOM 2357 C C . GLN A 1 300 ? -6.848 -14.989 13.383 1.00 81.56 300 GLN A C 1
ATOM 2359 O O . GLN A 1 300 ? -6.879 -16.216 13.362 1.00 81.56 300 GLN A O 1
ATOM 2364 N N . GLY A 1 301 ? -7.843 -14.260 13.902 1.00 84.12 301 GLY A N 1
ATOM 2365 C CA . GLY A 1 301 ? -9.048 -14.846 14.502 1.00 84.12 301 GLY A CA 1
ATOM 2366 C C . GLY A 1 301 ? -8.882 -15.287 15.960 1.00 84.12 301 GLY A C 1
ATOM 2367 O O . GLY A 1 301 ? -9.705 -16.042 16.460 1.00 84.12 301 GLY A O 1
ATOM 2368 N N . PHE A 1 302 ? -7.839 -14.823 16.660 1.00 86.38 302 PHE A N 1
ATOM 2369 C CA . PHE A 1 302 ? -7.732 -15.016 18.116 1.00 86.38 302 PHE A CA 1
ATOM 2370 C C . PHE A 1 302 ? -8.781 -14.202 18.880 1.00 86.38 302 PHE A C 1
ATOM 2372 O O . PHE A 1 302 ? -9.234 -14.616 19.943 1.00 86.38 302 PHE A O 1
ATOM 2379 N N . TYR A 1 303 ? -9.150 -13.046 18.330 1.00 88.56 303 TYR A N 1
ATOM 2380 C CA . TYR A 1 303 ? -10.232 -12.203 18.819 1.00 88.56 303 TYR A CA 1
ATOM 2381 C C . TYR A 1 303 ? -11.131 -11.839 17.648 1.00 88.56 303 TYR A C 1
ATOM 2383 O O . TYR A 1 303 ? -10.638 -11.420 16.600 1.00 88.56 303 TYR A O 1
ATOM 2391 N N . ASP A 1 304 ? -12.439 -11.931 17.858 1.00 90.00 304 ASP A N 1
ATOM 2392 C CA . ASP A 1 304 ? -13.439 -11.474 16.891 1.00 90.00 304 ASP A CA 1
ATOM 2393 C C . ASP A 1 304 ? -13.936 -10.059 17.196 1.00 90.00 304 ASP A C 1
ATOM 2395 O O . ASP A 1 304 ? -14.611 -9.455 16.367 1.00 90.00 304 ASP A O 1
ATOM 2399 N N . ILE A 1 305 ? -13.608 -9.510 18.370 1.00 93.56 305 ILE A N 1
ATOM 2400 C CA . ILE A 1 305 ? -14.106 -8.213 18.835 1.00 93.56 305 ILE A CA 1
ATOM 2401 C C . ILE A 1 305 ? -12.931 -7.320 19.235 1.00 93.56 305 ILE A C 1
ATOM 2403 O O . ILE A 1 305 ? -12.188 -7.647 20.162 1.00 93.56 305 ILE A O 1
ATOM 2407 N N . ILE A 1 306 ? -12.807 -6.169 18.569 1.00 94.62 306 ILE A N 1
ATOM 2408 C CA . ILE A 1 306 ? -11.950 -5.058 19.001 1.00 94.62 306 ILE A CA 1
ATOM 2409 C C . ILE A 1 306 ? -12.830 -3.976 19.615 1.00 94.62 306 ILE A C 1
ATOM 2411 O O . ILE A 1 306 ? -13.773 -3.506 18.986 1.00 94.62 306 ILE A O 1
ATOM 2415 N N . ILE A 1 307 ? -12.473 -3.526 20.811 1.00 94.50 307 ILE A N 1
ATOM 2416 C CA . ILE A 1 307 ? -13.030 -2.346 21.462 1.00 94.50 307 ILE A CA 1
ATOM 2417 C C . ILE A 1 307 ? -12.031 -1.204 21.274 1.00 94.50 307 ILE A C 1
ATOM 2419 O O . ILE A 1 307 ? -10.930 -1.249 21.818 1.00 94.50 307 ILE A O 1
ATOM 2423 N N . ALA A 1 308 ? -12.402 -0.190 20.502 1.00 92.00 308 ALA A N 1
ATOM 2424 C CA . ALA A 1 308 ? -11.554 0.948 20.179 1.00 92.00 308 ALA A CA 1
ATOM 2425 C C . ALA A 1 308 ? -12.076 2.241 20.813 1.00 92.00 308 ALA A C 1
ATOM 2427 O O . ALA A 1 308 ? -13.283 2.440 20.953 1.00 92.00 308 ALA A O 1
ATOM 2428 N N . THR A 1 309 ? -11.165 3.135 21.180 1.00 88.94 309 THR A N 1
ATOM 2429 C CA . THR A 1 309 ? -11.498 4.527 21.508 1.00 88.94 309 THR A CA 1
ATOM 2430 C C . THR A 1 309 ? -11.050 5.435 20.382 1.00 88.94 309 THR A C 1
ATOM 2432 O O . THR A 1 309 ? -9.965 5.224 19.839 1.00 88.94 309 THR A O 1
ATOM 2435 N N . ASP A 1 310 ? -11.847 6.450 20.059 1.00 75.44 310 ASP A N 1
ATOM 2436 C CA . ASP A 1 310 ? -11.436 7.453 19.079 1.00 75.44 310 ASP A CA 1
ATOM 2437 C C . ASP A 1 310 ? -10.166 8.166 19.562 1.00 75.44 310 ASP A C 1
ATOM 2439 O O . ASP A 1 310 ? -10.055 8.552 20.731 1.00 75.44 310 ASP A O 1
ATOM 2443 N N . GLU A 1 311 ? -9.197 8.345 18.662 1.00 57.84 311 GLU A N 1
ATOM 2444 C CA . GLU A 1 311 ? -8.094 9.266 18.909 1.00 57.84 311 GLU A CA 1
ATOM 2445 C C . GLU A 1 311 ? -8.690 10.668 19.054 1.00 57.84 311 GLU A C 1
ATOM 2447 O O . GLU A 1 311 ? -9.277 11.214 18.117 1.00 57.84 311 GLU A O 1
ATOM 2452 N N . GLN A 1 312 ? -8.526 11.281 20.229 1.00 44.88 312 GLN A N 1
ATOM 2453 C CA . GLN A 1 312 ? -8.589 12.732 20.308 1.00 44.88 312 GLN A CA 1
ATOM 2454 C C . GLN A 1 312 ? -7.440 13.252 19.449 1.00 44.88 312 GLN A C 1
ATOM 2456 O O . GLN A 1 312 ? -6.307 13.362 19.913 1.00 44.88 312 GLN A O 1
ATOM 2461 N N . SER A 1 313 ? -7.718 13.570 18.185 1.00 32.91 313 SER A N 1
ATOM 2462 C CA . SER A 1 313 ? -6.839 14.449 17.431 1.00 32.91 313 SER A CA 1
ATOM 2463 C C . SER A 1 313 ? -6.640 15.690 18.302 1.00 32.91 313 SER A C 1
ATOM 2465 O O . SER A 1 313 ? -7.613 16.391 18.593 1.00 32.91 313 SER A O 1
ATOM 2467 N N . LEU A 1 314 ? -5.408 15.953 18.738 1.00 32.22 314 LEU A N 1
ATOM 2468 C CA . LEU A 1 314 ? -4.985 17.118 19.530 1.00 32.22 314 LEU A CA 1
ATOM 2469 C C . LEU A 1 314 ? -5.162 18.459 18.773 1.00 32.22 314 LEU A C 1
ATOM 2471 O O . LEU A 1 314 ? -4.444 19.422 19.009 1.00 32.22 314 LEU A O 1
ATOM 2475 N N . ALA A 1 315 ? -6.131 18.551 17.863 1.00 28.62 315 ALA A N 1
ATOM 2476 C CA . ALA A 1 315 ? -6.395 19.693 17.001 1.00 28.62 315 ALA A CA 1
ATOM 2477 C C . ALA A 1 315 ? -7.404 20.703 17.589 1.00 28.62 315 ALA A C 1
ATOM 2479 O O . ALA A 1 315 ? -7.761 21.663 16.912 1.00 28.62 315 ALA A O 1
ATOM 2480 N N . SER A 1 316 ? -7.870 20.541 18.835 1.00 27.50 316 SER A N 1
ATOM 2481 C CA . SER A 1 316 ? -8.863 21.450 19.442 1.00 27.50 316 SER A CA 1
ATOM 2482 C C . SER A 1 316 ? -8.381 22.217 20.678 1.00 27.50 316 SER A C 1
ATOM 2484 O O . SER A 1 316 ? -9.204 22.721 21.441 1.00 27.50 316 SER A O 1
ATOM 2486 N N . SER A 1 317 ? -7.070 22.353 20.892 1.00 27.75 317 SER A N 1
ATOM 2487 C CA . SER A 1 317 ? -6.510 23.095 22.033 1.00 27.75 317 SER A CA 1
ATOM 2488 C C . SER A 1 317 ? -5.705 24.339 21.637 1.00 27.75 317 SER A C 1
ATOM 2490 O O . SER A 1 317 ? -4.758 24.695 22.324 1.00 27.75 317 SER A O 1
ATOM 2492 N N . GLN A 1 318 ? -6.098 25.067 20.581 1.00 31.31 318 GLN A N 1
ATOM 2493 C CA . GLN A 1 318 ? -5.606 26.437 20.338 1.00 31.31 318 GLN A CA 1
ATOM 2494 C C . GLN A 1 318 ? -6.651 27.378 19.714 1.00 31.31 318 GLN A C 1
ATOM 2496 O O . GLN A 1 318 ? -6.398 28.016 18.703 1.00 31.31 318 GLN A O 1
ATOM 2501 N N . THR A 1 319 ? -7.810 27.563 20.346 1.00 31.09 319 THR A N 1
ATOM 2502 C CA . THR A 1 319 ? -8.614 28.783 20.129 1.00 31.09 319 THR A CA 1
ATOM 2503 C C . THR A 1 319 ? -9.448 29.104 21.362 1.00 31.09 319 THR A C 1
ATOM 2505 O O . THR A 1 319 ? -10.612 28.744 21.407 1.00 31.09 319 THR A O 1
ATOM 2508 N N . THR A 1 320 ? -8.853 29.784 22.348 1.00 29.56 320 THR A N 1
ATOM 2509 C CA . THR A 1 320 ? -9.491 30.856 23.147 1.00 29.56 320 THR A CA 1
ATOM 2510 C C . THR A 1 320 ? -8.499 31.401 24.178 1.00 29.56 320 THR A C 1
ATOM 2512 O O . THR A 1 320 ? -8.615 31.162 25.377 1.00 29.56 320 THR A O 1
ATOM 2515 N N . SER A 1 321 ? -7.525 32.194 23.737 1.00 29.48 321 SER A N 1
ATOM 2516 C CA . SER A 1 321 ? -6.897 33.185 24.613 1.00 29.48 321 SER A CA 1
ATOM 2517 C C . SER A 1 321 ? -6.642 34.471 23.824 1.00 29.48 321 SER A C 1
ATOM 2519 O O . SER A 1 321 ? -5.886 34.511 22.862 1.00 29.48 321 SER A O 1
ATOM 2521 N N . GLY A 1 322 ? -7.336 35.543 24.215 1.00 27.75 322 GLY A N 1
ATOM 2522 C CA . GLY A 1 322 ? -7.013 36.904 23.783 1.00 27.75 322 GLY A CA 1
ATOM 2523 C C . GLY A 1 322 ? -8.084 37.623 22.963 1.00 27.75 322 GLY A C 1
ATOM 2524 O O . GLY A 1 322 ? -8.010 37.667 21.741 1.00 27.75 322 GLY A O 1
ATOM 2525 N N . LYS A 1 323 ? -9.012 38.300 23.657 1.00 29.78 323 LYS A N 1
ATOM 2526 C CA . LYS A 1 323 ? -9.331 39.735 23.453 1.00 29.78 323 LYS A CA 1
ATOM 2527 C C . LYS A 1 323 ? -10.428 40.198 24.427 1.00 29.78 323 LYS A C 1
ATOM 2529 O O . LYS A 1 323 ? -11.577 40.404 24.059 1.00 29.78 323 LYS A O 1
ATOM 2534 N N . LYS A 1 324 ? -10.044 40.475 25.679 1.00 32.12 324 LYS A N 1
ATOM 2535 C CA . LYS A 1 324 ? -10.681 41.552 26.456 1.00 32.12 324 LYS A CA 1
ATOM 2536 C C . LYS A 1 324 ? -9.946 42.845 26.103 1.00 32.12 324 LYS A C 1
ATOM 2538 O O . LYS A 1 324 ? -8.857 43.091 26.614 1.00 32.12 324 LYS A O 1
ATOM 2543 N N . LYS A 1 325 ? -10.516 43.668 25.217 1.00 33.28 325 LYS A N 1
ATOM 2544 C CA . LYS A 1 325 ? -10.113 45.075 25.063 1.00 33.28 325 LYS A CA 1
ATOM 2545 C C . LYS A 1 325 ? -11.250 45.976 25.539 1.00 33.28 325 LYS A C 1
ATOM 2547 O O . LYS A 1 325 ? -12.350 45.954 25.000 1.00 33.28 325 LYS A O 1
ATOM 2552 N N . LYS A 1 326 ? -10.915 46.721 26.594 1.00 32.81 326 LYS A N 1
ATOM 2553 C CA . LYS A 1 326 ? -11.612 47.846 27.221 1.00 32.81 326 LYS A CA 1
ATOM 2554 C C . LYS A 1 326 ? -12.363 48.725 26.210 1.00 32.81 326 LYS A C 1
ATOM 2556 O O . LYS A 1 326 ? -11.754 49.208 25.259 1.00 32.81 326 LYS A O 1
ATOM 2561 N N . LYS A 1 327 ? -13.632 49.025 26.498 1.00 31.22 327 LYS A N 1
ATOM 2562 C CA . LYS A 1 327 ? -14.266 50.289 26.105 1.00 31.22 327 LYS A CA 1
ATOM 2563 C C . LYS A 1 327 ? -14.303 51.187 27.340 1.00 31.22 327 LYS A C 1
ATOM 2565 O O . LYS A 1 327 ? -14.968 50.864 28.316 1.00 31.22 327 LYS A O 1
ATOM 2570 N N . SER A 1 328 ? -13.549 52.276 27.286 1.00 34.44 328 SER A N 1
ATOM 2571 C CA . SER A 1 328 ? -13.698 53.441 28.154 1.00 34.44 328 SER A CA 1
ATOM 2572 C C . SER A 1 328 ? -13.548 54.672 27.268 1.00 34.44 328 SER A C 1
ATOM 2574 O O . SER A 1 328 ? -12.432 54.993 26.852 1.00 34.44 328 SER A O 1
ATOM 2576 N N . LYS A 1 329 ? -14.680 55.273 26.922 1.00 35.91 329 LYS A N 1
ATOM 2577 C CA . LYS A 1 329 ? -14.933 56.698 26.698 1.00 35.91 329 LYS A CA 1
ATOM 2578 C C . LYS A 1 329 ? -16.417 56.836 26.397 1.00 35.91 329 LYS A C 1
ATOM 2580 O O . LYS A 1 329 ? -16.912 55.998 25.611 1.00 35.91 329 LYS A O 1
#

InterPro domains:
  IPR001650 Helicase, C-terminal domain-like [PF00271] (241-310)
  IPR011545 DEAD/DEAH-box helicase domain [PF00270] (29-201)
  IPR014001 Helicase superfamily 1/2, ATP-binding domain [PS51192] (35-213)
  IPR014001 Helicase superfamily 1/2, ATP-binding domain [SM00487] (23-229)
  IPR014014 RNA helicase, DEAD-box type, Q motif [PS51195] (4-32)
  IPR027417 P-loop containing nucleoside triphosphate hydrolase [G3DSA:3.40.50.300] (1-219)
  IPR027417 P-loop containing nucleoside triphosphate hydrolase [G3DSA:3.40.50.300] (221-315)
  IPR027417 P-loop containing nucleoside triphosphate hydrolase [SSF52540] (3-214)
  IPR027417 P-loop containing nucleoside triphosphate hydrolase [SSF52540] (152-310)
  IPR050079 DEAD box RNA helicase [PTHR47959] (4-310)

Sequence (329 aa):
AEMLQFHEMGLDDRLLKAVADLGWSQPTLIQEKAIPLALEGKDILARARTGSGKTAAYAIPVIQRILASKQCVREQDVRALVLVPTKELGQQVQIMMRQLTSYCSRDVRVADISGKADVSTQRPILMEKPDVVVGTPSRVLAHLNAQNLVLHSSLEMMVVDEADLLFSFGFEADLKNLLCHLPKIYQSFLMSATFSEEVQALKELLLHNPVILKLQGSQLPDSSQLQQYTIKCEEEDKFLLIYTLLKLQLVRGKTLMFVGAMDRSYRLKLFLEQFGIPACVLNSELPIQSRCHIITQFNQGFYDIIIATDEQSLASSQTTSGKKKKKSK

Organism: Nothobranchius kuhntae (NCBI:txid321403)

Radius of gyration: 23.26 Å; Cα contacts (8 Å, |Δi|>4): 474; chains: 1; bounding box: 55×74×57 Å

Nearest PDB structures (foldseek):
  8fkw-assembly1_NI  TM=7.041E-01  e=9.584E-24  Homo sapiens
  8enk-assembly1_A  TM=7.170E-01  e=1.042E-22  Homo sapiens
  1xtj-assembly1_A  TM=6.710E-01  e=1.110E-22  Homo sapiens
  5sup-assembly3_C  TM=7.174E-01  e=1.064E-21  Saccharomyces cerevisiae S288C
  3eiq-assembly1_D  TM=7.022E-01  e=4.418E-22  Homo sapiens

Mean predicted aligned error: 10.59 Å

Foldseek 3Di:
DDQDAPVNLPADPLLVVLCVVVVVRGQFPLLSPQQNCVLVLFAAEEADDPPSCVLVSVLRSLVRVLLVVVVPDVDQAAAEEEADLALVVLVVSQVVSCSSCVSPCVRAFEEEQQDPDDLVVCLVVCVVHGNYYYHHLQRLLVCVVVVSHAAQPRHAEYEYAQVVSSVLLPCPVSVVSVVVRHHPHHHYYYYHNDDDVSSVVVCVVTHDPHDYHYDDDPPDDDCVVDPDDDDDDDPVCVLVVVVCCVVVVVDDFAEEAEDADPVVLVVSQVSCVVVVQHEAEAEPVDPSVVNVVNVVCCVVVVHSYYYYYDPPPPPPPPPDDDDPDDDDD